Protein AF-A0A928H1R9-F1 (afdb_monomer_lite)

pLDDT: mean 82.71, std 19.87, range [34.25, 98.19]

Structure (mmCIF, N/CA/C/O backbone):
data_AF-A0A928H1R9-F1
#
_entry.id   AF-A0A928H1R9-F1
#
loop_
_atom_site.group_PDB
_atom_site.id
_atom_site.type_symbol
_atom_site.label_atom_id
_atom_site.label_alt_id
_atom_site.label_comp_id
_atom_site.label_asym_id
_atom_site.label_entity_id
_atom_site.label_seq_id
_atom_site.pdbx_PDB_ins_code
_atom_site.Cartn_x
_atom_site.Cartn_y
_atom_site.Cartn_z
_atom_site.occupancy
_atom_site.B_iso_or_equiv
_atom_site.auth_seq_id
_atom_site.auth_comp_id
_atom_site.auth_asym_id
_atom_site.auth_atom_id
_atom_site.pdbx_PDB_model_num
ATOM 1 N N . MET A 1 1 ? -13.807 30.362 59.282 1.00 37.41 1 MET A N 1
ATOM 2 C CA . MET A 1 1 ? -14.058 30.335 57.825 1.00 37.41 1 MET A CA 1
ATOM 3 C C . MET A 1 1 ? -13.087 29.319 57.245 1.00 37.41 1 MET A C 1
ATOM 5 O O . MET A 1 1 ? -11.903 29.593 57.222 1.00 37.41 1 MET A O 1
ATOM 9 N N . MET A 1 2 ? -13.468 28.043 57.345 1.00 36.75 2 MET A N 1
ATOM 10 C CA . MET A 1 2 ? -13.886 27.169 56.231 1.00 36.75 2 MET A CA 1
ATOM 11 C C . MET A 1 2 ? -12.676 26.602 55.475 1.00 36.75 2 MET A C 1
ATOM 13 O O . MET A 1 2 ? -12.267 27.124 54.449 1.00 36.75 2 MET A O 1
ATOM 17 N N . ASN A 1 3 ? -12.119 25.522 56.040 1.00 34.25 3 ASN A N 1
ATOM 18 C CA . ASN A 1 3 ? -11.283 24.562 55.321 1.00 34.25 3 ASN A CA 1
ATOM 19 C C . ASN A 1 3 ? -12.184 23.810 54.335 1.00 34.25 3 ASN A C 1
ATOM 21 O O . ASN A 1 3 ? -13.028 23.019 54.767 1.00 34.25 3 ASN A O 1
ATOM 25 N N . GLU A 1 4 ? -12.001 24.038 53.039 1.00 41.50 4 GLU A N 1
ATOM 26 C CA . GLU A 1 4 ? -12.528 23.148 52.009 1.00 41.50 4 GLU A CA 1
ATOM 27 C C . GLU A 1 4 ? -11.756 21.829 52.064 1.00 41.50 4 GLU A C 1
ATOM 29 O O . GLU A 1 4 ? -10.547 21.763 51.842 1.00 41.50 4 GLU A O 1
ATOM 34 N N . LYS A 1 5 ? -12.467 20.764 52.439 1.00 41.00 5 LYS A N 1
ATOM 35 C CA . LYS A 1 5 ? -11.988 19.395 52.291 1.00 41.00 5 LYS A CA 1
ATOM 36 C C . LYS A 1 5 ? -11.994 19.077 50.800 1.00 41.00 5 LYS A C 1
ATOM 38 O O . LYS A 1 5 ? -13.063 18.945 50.215 1.00 41.00 5 LYS A O 1
ATOM 43 N N . ILE A 1 6 ? -10.810 18.954 50.213 1.00 41.16 6 ILE A N 1
ATOM 44 C CA . ILE A 1 6 ? -10.636 18.297 48.918 1.00 41.16 6 ILE A CA 1
ATOM 45 C C . ILE A 1 6 ? -11.061 16.837 49.119 1.00 41.16 6 ILE A C 1
ATOM 47 O O . ILE A 1 6 ? -10.526 16.155 49.995 1.00 41.16 6 ILE A O 1
ATOM 51 N N . ASP A 1 7 ? -12.081 16.404 48.380 1.00 42.25 7 ASP A N 1
ATOM 52 C CA . ASP A 1 7 ? -12.574 15.027 48.385 1.00 42.25 7 ASP A CA 1
ATOM 53 C C . ASP A 1 7 ? -11.534 14.114 47.703 1.00 42.25 7 ASP A C 1
ATOM 55 O O . ASP A 1 7 ? -11.296 14.262 46.501 1.00 42.25 7 ASP A O 1
ATOM 59 N N . PRO A 1 8 ? -10.891 13.183 48.433 1.00 40.59 8 PRO A N 1
ATOM 60 C CA . PRO A 1 8 ? -9.842 12.324 47.888 1.00 40.59 8 PRO A CA 1
ATOM 61 C C . PRO A 1 8 ? -10.362 11.260 46.900 1.00 40.59 8 PRO A C 1
ATOM 63 O O . PRO A 1 8 ? -9.550 10.537 46.327 1.00 40.59 8 PRO A O 1
ATOM 66 N N . ASN A 1 9 ? -11.678 11.161 46.667 1.00 43.41 9 ASN A N 1
ATOM 67 C CA . ASN A 1 9 ? -12.270 10.173 45.755 1.00 43.41 9 ASN A CA 1
ATOM 68 C C . ASN A 1 9 ? -12.379 10.625 44.285 1.00 43.41 9 ASN A C 1
ATOM 70 O O . ASN A 1 9 ? -12.789 9.831 43.446 1.00 43.41 9 ASN A O 1
ATOM 74 N N . GLN A 1 10 ? -12.024 11.864 43.924 1.00 41.38 10 GLN A N 1
ATOM 75 C CA . GLN A 1 10 ? -12.117 12.322 42.522 1.00 41.38 10 GLN A CA 1
ATOM 76 C C . GLN A 1 10 ? -10.883 11.958 41.668 1.00 41.38 10 GLN A C 1
ATOM 78 O O . GLN A 1 10 ? -10.984 11.871 40.444 1.00 41.38 10 GLN A O 1
ATOM 83 N N . GLU A 1 11 ? -9.721 11.702 42.280 1.00 35.84 11 GLU A N 1
ATOM 84 C CA . GLU A 1 11 ? -8.490 11.344 41.551 1.00 35.84 11 GLU A CA 1
ATOM 85 C C . GLU A 1 11 ? -8.357 9.835 41.279 1.00 35.84 11 GLU A C 1
ATOM 87 O O . GLU A 1 11 ? -7.748 9.436 40.280 1.00 35.84 11 GLU A O 1
ATOM 92 N N . THR A 1 12 ? -8.977 8.986 42.104 1.00 37.53 12 THR A N 1
ATOM 93 C CA . THR A 1 12 ? -8.832 7.521 42.052 1.00 37.53 12 THR A CA 1
ATOM 94 C C . THR A 1 12 ? -9.555 6.871 40.870 1.00 37.53 12 THR A C 1
ATOM 96 O O . THR A 1 12 ? -9.040 5.918 40.281 1.00 37.53 12 THR A O 1
ATOM 99 N N . ASP A 1 13 ? -10.690 7.425 40.444 1.00 39.97 13 ASP A N 1
ATOM 100 C CA . ASP A 1 13 ? -11.514 6.849 39.367 1.00 39.97 13 ASP A CA 1
ATOM 101 C C . ASP A 1 13 ? -10.867 7.023 37.983 1.00 39.97 13 ASP A C 1
ATOM 103 O O . ASP A 1 13 ? -11.007 6.202 37.071 1.00 39.97 13 ASP A O 1
ATOM 107 N N . SER A 1 14 ? -10.081 8.087 37.833 1.00 39.31 14 SER A N 1
ATOM 108 C CA . SER A 1 14 ? -9.458 8.471 36.569 1.00 39.31 14 SER A CA 1
ATOM 109 C C . SER A 1 14 ? -8.228 7.607 36.220 1.00 39.31 14 SER A C 1
ATOM 111 O O . SER A 1 14 ? -7.949 7.359 35.037 1.00 39.31 14 SER A O 1
ATOM 113 N N . VAL A 1 15 ? -7.519 7.105 37.238 1.00 41.50 15 VAL A N 1
ATOM 114 C CA . VAL A 1 15 ? -6.356 6.209 37.103 1.00 41.50 15 VAL A CA 1
ATOM 115 C C . VAL A 1 15 ? -6.802 4.752 36.917 1.00 41.50 15 VAL A C 1
ATOM 117 O O . VAL A 1 15 ? -6.178 4.029 36.133 1.00 41.50 15 VAL A O 1
ATOM 120 N N . SER A 1 16 ? -7.924 4.347 37.530 1.00 47.69 16 SER A N 1
ATOM 121 C CA . SER A 1 16 ? -8.511 3.006 37.354 1.00 47.69 16 SER A CA 1
ATOM 122 C C . SER A 1 16 ? -8.914 2.764 35.897 1.00 47.69 16 SER A C 1
ATOM 124 O O . SER A 1 16 ? -8.424 1.833 35.266 1.00 47.69 16 SER A O 1
ATOM 126 N N . ALA A 1 17 ? -9.669 3.687 35.290 1.00 43.34 17 ALA A N 1
ATOM 127 C CA . ALA A 1 17 ? -10.195 3.517 33.931 1.00 43.34 17 ALA A CA 1
ATOM 128 C C . ALA A 1 17 ? -9.117 3.506 32.821 1.00 43.34 17 ALA A C 1
ATOM 130 O O . ALA A 1 17 ? -9.295 2.894 31.767 1.00 43.34 17 ALA A O 1
ATOM 131 N N . ALA A 1 18 ? -7.989 4.201 33.014 1.00 40.78 18 ALA A N 1
ATOM 132 C CA . ALA A 1 18 ? -6.881 4.193 32.049 1.00 40.78 18 ALA A CA 1
ATOM 133 C C . ALA A 1 18 ? -6.072 2.887 32.128 1.00 40.78 18 ALA A C 1
ATOM 135 O O . ALA A 1 18 ? -5.700 2.316 31.100 1.00 40.78 18 ALA A O 1
ATOM 136 N N . THR A 1 19 ? -5.853 2.402 33.351 1.00 47.62 19 THR A N 1
ATOM 137 C CA . THR A 1 19 ? -5.191 1.125 33.631 1.00 47.62 19 THR A CA 1
ATOM 138 C C . THR A 1 19 ? -6.044 -0.045 33.135 1.00 47.62 19 THR A C 1
ATOM 140 O O . THR A 1 19 ? -5.539 -0.921 32.439 1.00 47.62 19 THR A O 1
ATOM 143 N N . GLU A 1 20 ? -7.356 0.004 33.367 1.00 46.72 20 GLU A N 1
ATOM 144 C CA . GLU A 1 20 ? -8.330 -0.978 32.880 1.00 46.72 20 GLU A CA 1
ATOM 145 C C . GLU A 1 20 ? -8.400 -1.037 31.349 1.00 46.72 20 GLU A C 1
ATOM 147 O O . GLU A 1 20 ? -8.390 -2.127 30.785 1.00 46.72 20 GLU A O 1
ATOM 152 N N . ASN A 1 21 ? -8.377 0.102 30.647 1.00 47.69 21 ASN A N 1
ATOM 153 C CA . ASN A 1 21 ? -8.382 0.115 29.178 1.00 47.69 21 ASN A CA 1
ATOM 154 C C . ASN A 1 21 ? -7.083 -0.441 28.560 1.00 47.69 21 ASN A C 1
ATOM 156 O O . ASN A 1 21 ? -7.123 -1.077 27.506 1.00 47.69 21 ASN A O 1
ATOM 160 N N . SER A 1 22 ? -5.929 -0.215 29.200 1.00 49.00 22 SER A N 1
ATOM 161 C CA . SER A 1 22 ? -4.627 -0.728 28.736 1.00 49.00 22 SER A CA 1
ATOM 162 C C . SER A 1 22 ? -4.481 -2.241 28.976 1.00 49.00 22 SER A C 1
ATOM 164 O O . SER A 1 22 ? -3.992 -2.980 28.113 1.00 49.00 22 SER A O 1
ATOM 166 N N . ILE A 1 23 ? -4.986 -2.722 30.117 1.00 55.34 23 ILE A N 1
ATOM 167 C CA . ILE A 1 23 ? -5.076 -4.152 30.451 1.00 55.34 23 ILE A CA 1
ATOM 168 C C . ILE A 1 23 ? -6.094 -4.851 29.536 1.00 55.34 23 ILE A C 1
ATOM 170 O O . ILE A 1 23 ? -5.812 -5.915 28.993 1.00 55.34 23 ILE A O 1
ATOM 174 N N . TRP A 1 24 ? -7.231 -4.217 29.245 1.00 54.72 24 TRP A N 1
ATOM 175 C CA . TRP A 1 24 ? -8.234 -4.772 28.335 1.00 54.72 24 TRP A CA 1
ATOM 176 C C . TRP A 1 24 ? -7.722 -4.919 26.898 1.00 54.72 24 TRP A C 1
ATOM 178 O O . TRP A 1 24 ? -7.993 -5.932 26.260 1.00 54.72 24 TRP A O 1
ATOM 188 N N . LEU A 1 25 ? -6.951 -3.957 26.373 1.00 49.06 25 LEU A N 1
ATOM 189 C CA . LEU A 1 25 ? -6.421 -4.048 25.006 1.00 49.06 25 LEU A CA 1
ATOM 190 C C . LEU A 1 25 ? -5.445 -5.224 24.847 1.00 49.06 25 LEU A C 1
ATOM 192 O O . LEU A 1 25 ? -5.441 -5.904 23.821 1.00 49.06 25 LEU A O 1
ATOM 196 N N . SER A 1 26 ? -4.624 -5.466 25.870 1.00 55.59 26 SER A N 1
ATOM 197 C CA . SER A 1 26 ? -3.663 -6.571 25.902 1.00 55.59 26 SER A CA 1
ATOM 198 C C . SER A 1 26 ? -4.346 -7.928 26.122 1.00 55.59 26 SER A C 1
ATOM 200 O O . SER A 1 26 ? -3.996 -8.895 25.439 1.00 55.59 26 SER A O 1
ATOM 202 N N . ASP A 1 27 ? -5.388 -7.988 26.952 1.00 55.25 27 ASP A N 1
ATOM 203 C CA . ASP A 1 27 ? -6.224 -9.183 27.124 1.00 55.25 27 ASP A CA 1
ATOM 204 C C . ASP A 1 27 ? -7.070 -9.501 25.880 1.00 55.25 27 ASP A C 1
ATOM 206 O O . ASP A 1 27 ? -7.134 -10.654 25.452 1.00 55.25 27 ASP A O 1
ATOM 210 N N . ALA A 1 28 ? -7.665 -8.499 25.227 1.00 54.44 28 ALA A N 1
ATOM 211 C CA . ALA A 1 28 ? -8.472 -8.663 24.013 1.00 54.44 28 ALA A CA 1
ATOM 212 C C . ALA A 1 28 ? -7.650 -9.161 22.811 1.00 54.44 28 ALA A C 1
ATOM 214 O O . ALA A 1 28 ? -8.175 -9.849 21.933 1.00 54.44 28 ALA A O 1
ATOM 215 N N . LEU A 1 29 ? -6.352 -8.845 22.768 1.00 53.56 29 LEU A N 1
ATOM 216 C CA . LEU A 1 29 ? -5.428 -9.354 21.752 1.00 53.56 29 LEU A CA 1
ATOM 217 C C . LEU A 1 29 ? -5.039 -10.826 21.982 1.00 53.56 29 LEU A C 1
ATOM 219 O O . LEU A 1 29 ? -4.746 -11.518 21.004 1.00 53.56 29 LEU A O 1
ATOM 223 N N . ASN A 1 30 ? -5.076 -11.304 23.233 1.00 55.44 30 ASN A N 1
ATOM 224 C CA . ASN A 1 30 ? -4.627 -12.642 23.644 1.00 55.44 30 ASN A CA 1
ATOM 225 C C . ASN A 1 30 ? -5.762 -13.631 23.975 1.00 55.44 30 ASN A C 1
ATOM 227 O O . ASN A 1 30 ? -5.507 -14.827 24.148 1.00 55.44 30 ASN A O 1
ATOM 231 N N . ARG A 1 31 ? -7.017 -13.179 24.055 1.00 48.31 31 ARG A N 1
ATOM 232 C CA . ARG A 1 31 ? -8.164 -14.046 24.353 1.00 48.31 31 ARG A CA 1
ATOM 233 C C . ARG A 1 31 ? -8.467 -14.981 23.175 1.00 48.31 31 ARG A C 1
ATOM 235 O O . ARG A 1 31 ? -8.612 -14.540 22.033 1.00 48.31 31 ARG A O 1
ATOM 242 N N . LYS A 1 32 ? -8.617 -16.285 23.450 1.00 44.12 32 LYS A N 1
ATOM 243 C CA . LYS A 1 32 ? -9.307 -17.205 22.523 1.00 44.12 32 LYS A CA 1
ATOM 244 C C . LYS A 1 32 ? -10.710 -16.644 22.244 1.00 44.12 32 LYS A C 1
ATOM 246 O O . LYS A 1 32 ? -11.284 -16.068 23.169 1.00 44.12 32 LYS A O 1
ATOM 251 N N . PRO A 1 33 ? -11.258 -16.797 21.023 1.00 47.97 33 PRO A N 1
ATOM 252 C CA . PRO A 1 33 ? -12.596 -16.298 20.722 1.00 47.97 33 PRO A CA 1
ATOM 253 C C . PRO A 1 33 ? -13.582 -16.857 21.753 1.00 47.97 33 PRO A C 1
ATOM 255 O O . PRO A 1 33 ? -13.666 -18.075 21.927 1.00 47.97 33 PRO A O 1
ATOM 258 N N . GLU A 1 34 ? -14.257 -15.964 22.479 1.00 47.69 34 GLU A N 1
ATOM 259 C CA . GLU A 1 34 ? -15.352 -16.344 23.368 1.00 47.69 34 GLU A CA 1
ATOM 260 C C . GLU A 1 34 ? -16.460 -17.024 22.548 1.00 47.69 34 GLU A C 1
ATOM 262 O O . GLU A 1 34 ? -16.639 -16.705 21.367 1.00 47.69 34 GLU A O 1
ATOM 267 N N . PRO A 1 35 ? -17.193 -17.986 23.136 1.00 42.91 35 PRO A N 1
ATOM 268 C CA . PRO A 1 35 ? -18.381 -18.524 22.492 1.00 42.91 35 PRO A CA 1
ATOM 269 C C . PRO A 1 35 ? -19.361 -17.381 22.198 1.00 42.91 35 PRO A C 1
ATOM 271 O O . PRO A 1 35 ? -19.538 -16.492 23.030 1.00 42.91 35 PRO A O 1
ATOM 274 N N . ALA A 1 36 ? -19.960 -17.417 21.005 1.00 47.53 36 ALA A N 1
ATOM 275 C CA . ALA A 1 36 ? -20.786 -16.345 20.453 1.00 47.53 36 ALA A CA 1
ATOM 276 C C . ALA A 1 36 ? -21.790 -15.796 21.480 1.00 47.53 36 ALA A C 1
ATOM 278 O O . ALA A 1 36 ? -22.627 -16.536 22.008 1.00 47.53 36 ALA A O 1
ATOM 279 N N . ASN A 1 37 ? -21.698 -14.494 21.757 1.00 53.16 37 ASN A N 1
ATOM 280 C CA . ASN A 1 37 ? -22.646 -13.791 22.611 1.00 53.16 37 ASN A CA 1
ATOM 281 C C . ASN A 1 37 ? -23.990 -13.668 21.861 1.00 53.16 37 ASN A C 1
ATOM 283 O O . ASN A 1 37 ? -24.002 -13.179 20.732 1.00 53.16 37 ASN A O 1
ATOM 287 N N . PRO A 1 38 ? -25.133 -14.057 22.456 1.00 51.75 38 PRO A N 1
ATOM 288 C CA . PRO A 1 38 ? -26.447 -13.973 21.810 1.00 51.75 38 PRO A CA 1
ATOM 289 C C . PRO A 1 38 ? -26.906 -12.547 21.429 1.00 51.75 38 PRO A C 1
ATOM 291 O O . PRO A 1 38 ? -27.921 -12.420 20.750 1.00 51.75 38 PRO A O 1
ATOM 294 N N . ASN A 1 39 ? -26.172 -11.496 21.824 1.00 55.22 39 ASN A N 1
ATOM 295 C CA . ASN A 1 39 ? -26.380 -10.098 21.415 1.00 55.22 39 ASN A CA 1
ATOM 296 C C . ASN A 1 39 ? -25.346 -9.566 20.388 1.00 55.22 39 ASN A C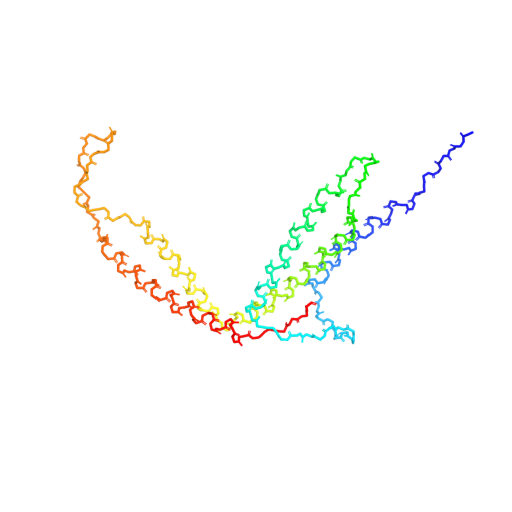 1
ATOM 298 O O . ASN A 1 39 ? -25.319 -8.360 20.139 1.00 55.22 39 ASN A O 1
ATOM 302 N N . GLU A 1 40 ? -24.485 -10.411 19.803 1.00 56.19 40 GLU A N 1
ATOM 303 C CA . GLU A 1 40 ? -23.591 -10.001 18.702 1.00 56.19 40 GLU A CA 1
ATOM 304 C C . GLU A 1 40 ? -24.396 -9.579 17.468 1.00 56.19 40 GLU A C 1
ATOM 306 O O . GLU A 1 40 ? -25.346 -10.257 17.058 1.00 56.19 40 GLU A O 1
ATOM 311 N N . SER A 1 41 ? -24.009 -8.459 16.847 1.00 56.81 41 SER A N 1
ATOM 312 C CA . SER A 1 41 ? -24.638 -8.050 15.594 1.00 56.81 41 SER A CA 1
ATOM 313 C C . SER A 1 41 ? -24.281 -9.081 14.521 1.00 56.81 41 SER A C 1
ATOM 315 O O . SER A 1 41 ? -23.135 -9.532 14.447 1.00 56.81 41 SER A O 1
ATOM 317 N N . PRO A 1 42 ? -25.231 -9.494 13.663 1.00 65.94 42 PRO A N 1
ATOM 318 C CA . PRO A 1 42 ? -24.969 -10.556 12.705 1.00 65.94 42 PRO A CA 1
ATOM 319 C C . PRO A 1 42 ? -23.824 -10.150 11.775 1.00 65.94 42 PRO A C 1
ATOM 321 O O . PRO A 1 42 ? -23.899 -9.115 11.105 1.00 65.94 42 PRO A O 1
ATOM 324 N N . LYS A 1 43 ? -22.771 -10.979 11.715 1.00 76.69 43 LYS A N 1
ATOM 325 C CA . LYS A 1 43 ? -21.656 -10.801 10.775 1.00 76.69 43 LYS A CA 1
ATOM 326 C C . LYS A 1 43 ? -22.215 -10.681 9.362 1.00 76.69 43 LYS A C 1
ATOM 328 O O . LYS A 1 43 ? -22.903 -11.576 8.871 1.00 76.69 43 LYS A O 1
ATOM 333 N N . GLN A 1 44 ? -21.921 -9.569 8.700 1.00 81.75 44 GLN A N 1
ATOM 334 C CA . GLN A 1 44 ? -22.400 -9.303 7.351 1.00 81.75 44 GLN A CA 1
ATOM 335 C C . GLN A 1 44 ? -21.336 -9.705 6.336 1.00 81.75 44 GLN A C 1
ATOM 337 O O . GLN A 1 44 ? -20.143 -9.468 6.533 1.00 81.75 44 GLN A O 1
ATOM 342 N N . LYS A 1 45 ? -21.771 -10.282 5.213 1.00 87.75 45 LYS A N 1
ATOM 343 C CA . LYS A 1 45 ? -20.890 -10.525 4.069 1.00 87.75 45 LYS A CA 1
ATOM 344 C C . LYS A 1 45 ? -20.729 -9.232 3.277 1.00 87.75 45 LYS A C 1
ATOM 346 O O . LYS A 1 45 ? -21.700 -8.705 2.737 1.00 87.75 45 LYS A O 1
ATOM 351 N N . ILE A 1 46 ? -19.504 -8.727 3.197 1.00 90.31 46 ILE A N 1
ATOM 352 C CA . ILE A 1 46 ? -19.146 -7.552 2.393 1.00 90.31 46 ILE A CA 1
ATOM 353 C C . ILE A 1 46 ? -18.085 -7.929 1.361 1.00 90.31 46 ILE A C 1
ATOM 355 O O . ILE A 1 46 ? -17.265 -8.804 1.618 1.00 90.31 46 ILE A O 1
ATOM 359 N N . SER A 1 47 ? -18.070 -7.265 0.203 1.00 92.62 47 SER A N 1
ATOM 360 C CA . SER A 1 47 ? -16.985 -7.459 -0.765 1.00 92.62 47 SER A CA 1
ATOM 361 C C . SER A 1 47 ? -15.655 -6.938 -0.229 1.00 92.62 47 SER A C 1
ATOM 363 O O . SER A 1 47 ? -15.618 -6.000 0.575 1.00 92.62 47 SER A O 1
ATOM 365 N N . LEU A 1 48 ? -14.550 -7.500 -0.713 1.00 92.31 48 LEU A N 1
ATOM 366 C CA . LEU A 1 48 ? -13.206 -7.081 -0.328 1.00 92.31 48 LEU A CA 1
ATOM 367 C C . LEU A 1 48 ? -12.942 -5.610 -0.711 1.00 92.31 48 LEU A C 1
ATOM 369 O O . LEU A 1 48 ? -12.360 -4.859 0.072 1.00 92.31 48 LEU A O 1
ATOM 373 N N . ILE A 1 49 ? -13.502 -5.135 -1.833 1.00 92.75 49 ILE A N 1
ATOM 374 C CA . ILE A 1 49 ? -13.533 -3.700 -2.187 1.00 92.75 49 ILE A CA 1
ATOM 375 C C . ILE A 1 49 ? -14.187 -2.861 -1.079 1.00 92.75 49 ILE A C 1
ATOM 377 O O . ILE A 1 49 ? -13.649 -1.828 -0.665 1.00 92.75 49 ILE A O 1
ATOM 381 N N . ARG A 1 50 ? -15.364 -3.275 -0.593 1.00 92.44 50 ARG A N 1
ATOM 382 C CA . ARG A 1 50 ? -16.073 -2.558 0.477 1.00 92.44 50 ARG A CA 1
ATOM 383 C C . ARG A 1 50 ? -15.283 -2.605 1.783 1.00 92.44 50 ARG A C 1
ATOM 385 O O . ARG A 1 50 ? -15.210 -1.589 2.471 1.00 92.44 50 ARG A O 1
ATOM 392 N N . ALA A 1 51 ? -14.640 -3.731 2.079 1.00 93.94 51 ALA A N 1
ATOM 393 C CA . ALA A 1 51 ? -13.762 -3.885 3.231 1.00 93.94 51 ALA A CA 1
ATOM 394 C C . ALA A 1 51 ? -12.572 -2.915 3.194 1.00 93.94 51 ALA A C 1
ATOM 396 O O . ALA A 1 51 ? -12.291 -2.252 4.191 1.00 93.94 51 ALA A O 1
ATOM 397 N N . PHE A 1 52 ? -11.909 -2.750 2.044 1.00 93.25 52 PHE A N 1
ATOM 398 C CA . PHE A 1 52 ? -10.833 -1.765 1.900 1.00 93.25 52 PHE A CA 1
ATOM 399 C C . PHE A 1 52 ? -11.321 -0.329 2.117 1.00 93.25 52 PHE A C 1
ATOM 401 O O . PHE A 1 52 ? -10.645 0.449 2.796 1.00 93.25 52 PHE A O 1
ATOM 408 N N . LYS A 1 53 ? -12.503 0.021 1.593 1.00 93.88 53 LYS A N 1
ATOM 409 C CA . LYS A 1 53 ? -13.114 1.343 1.811 1.00 93.88 53 LYS A CA 1
ATOM 410 C C . LYS A 1 53 ? -13.422 1.589 3.290 1.00 93.88 53 LYS A C 1
ATOM 412 O O . LYS A 1 53 ? -13.088 2.656 3.806 1.00 93.88 53 LYS A O 1
ATOM 417 N N . GLU A 1 54 ? -14.003 0.605 3.974 1.00 94.75 54 GLU A N 1
ATOM 418 C CA . GLU A 1 54 ? -14.309 0.695 5.405 1.00 94.75 54 GLU A CA 1
ATOM 419 C C . GLU A 1 54 ? -13.028 0.781 6.247 1.00 94.75 54 GLU A C 1
ATOM 421 O O . GLU A 1 54 ? -12.936 1.622 7.138 1.00 94.75 54 GLU A O 1
ATOM 426 N N . ARG A 1 55 ? -11.977 0.027 5.898 1.00 94.69 55 ARG A N 1
ATOM 427 C CA . ARG A 1 55 ? -10.655 0.133 6.537 1.00 94.69 55 ARG A CA 1
ATOM 428 C C . ARG A 1 55 ? -10.116 1.561 6.464 1.00 94.69 55 ARG A C 1
ATOM 430 O O . ARG A 1 55 ? -9.709 2.117 7.480 1.00 94.69 55 ARG A O 1
ATOM 437 N N . SER A 1 56 ? -10.141 2.168 5.279 1.00 96.81 56 SER A N 1
ATOM 438 C CA . SER A 1 56 ? -9.683 3.549 5.075 1.00 96.81 56 SER A CA 1
ATOM 439 C C . SER A 1 56 ? -10.564 4.577 5.792 1.00 96.81 56 SER A C 1
ATOM 441 O O . SER A 1 56 ? -10.088 5.641 6.185 1.00 96.81 56 SER A O 1
ATOM 443 N N . ARG A 1 57 ? -11.859 4.295 5.969 1.00 96.44 57 ARG A N 1
ATOM 444 C CA . ARG A 1 57 ? -12.756 5.128 6.779 1.00 96.44 57 ARG A CA 1
ATOM 445 C C . ARG A 1 57 ? -12.391 5.058 8.261 1.00 96.44 57 ARG A C 1
ATOM 447 O O . ARG A 1 57 ? -12.227 6.110 8.869 1.00 96.44 57 ARG A O 1
ATOM 454 N N . ILE A 1 58 ? -12.218 3.854 8.805 1.00 96.44 58 ILE A N 1
ATOM 455 C CA . ILE A 1 58 ? -11.867 3.641 10.215 1.00 96.44 58 ILE A CA 1
ATOM 456 C C . ILE A 1 58 ? -10.515 4.284 10.539 1.00 96.44 58 ILE A C 1
ATOM 458 O O . ILE A 1 58 ? -10.414 4.985 11.537 1.00 96.44 58 ILE A O 1
ATOM 462 N N . ILE A 1 59 ? -9.502 4.130 9.675 1.00 97.44 59 ILE A N 1
ATOM 463 C CA . ILE A 1 59 ? -8.190 4.781 9.862 1.00 97.44 59 ILE A CA 1
ATOM 464 C C . ILE A 1 59 ? -8.348 6.302 9.992 1.00 97.44 59 ILE A C 1
ATOM 466 O O . ILE A 1 59 ? -7.855 6.888 10.947 1.00 97.44 59 ILE A O 1
ATOM 470 N N . ARG A 1 60 ? -9.118 6.936 9.098 1.00 97.94 60 ARG A N 1
ATOM 471 C CA . ARG A 1 60 ? -9.362 8.387 9.164 1.00 97.94 60 ARG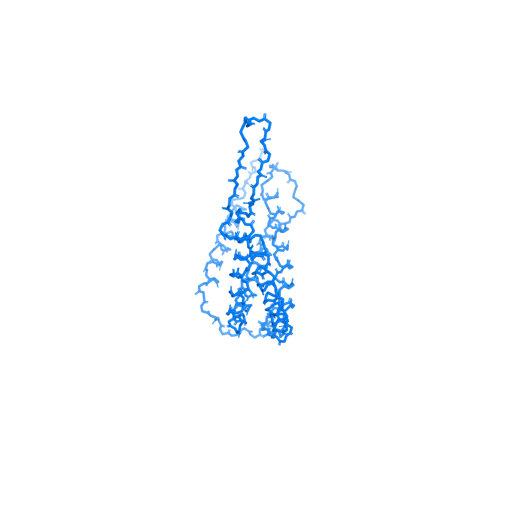 A CA 1
ATOM 472 C C . ARG A 1 60 ? -10.090 8.816 10.441 1.00 97.94 60 ARG A C 1
ATOM 474 O O . ARG A 1 60 ? -9.805 9.889 10.963 1.00 97.94 60 ARG A O 1
ATOM 481 N N . GLN A 1 61 ? -11.027 8.004 10.936 1.00 97.44 61 GLN A N 1
ATOM 482 C CA . GLN A 1 61 ? -11.721 8.268 12.201 1.00 97.44 61 GLN A CA 1
ATOM 483 C C . GLN A 1 61 ? -10.771 8.152 13.397 1.00 97.44 61 GLN A C 1
ATOM 485 O O . GLN A 1 61 ? -10.757 9.040 14.245 1.00 97.44 61 GLN A O 1
ATOM 490 N N . ILE A 1 62 ? -9.937 7.109 13.424 1.00 97.75 62 ILE A N 1
ATOM 491 C CA . ILE A 1 62 ? -8.888 6.924 14.435 1.00 97.75 62 ILE A CA 1
ATOM 492 C C . ILE A 1 62 ? -7.941 8.127 14.441 1.00 97.75 62 ILE A C 1
ATOM 494 O O . ILE A 1 62 ? -7.689 8.690 15.502 1.00 97.75 62 ILE A O 1
ATOM 498 N N . ASP A 1 63 ? -7.462 8.564 13.274 1.00 97.94 63 ASP A N 1
ATOM 499 C CA . ASP A 1 63 ? -6.541 9.701 13.159 1.00 97.94 63 ASP A CA 1
ATOM 500 C C . ASP A 1 63 ? -7.164 11.013 13.655 1.00 97.94 63 ASP A C 1
ATOM 502 O O . ASP A 1 63 ? -6.479 11.842 14.261 1.00 97.94 63 ASP A O 1
ATOM 506 N N . LEU A 1 64 ? -8.460 11.218 13.397 1.00 97.38 64 LEU A N 1
ATOM 507 C CA . LEU A 1 64 ? -9.203 12.378 13.884 1.00 97.38 64 LEU A CA 1
ATOM 508 C C . LEU A 1 64 ? -9.336 12.352 15.409 1.00 97.38 64 LEU A C 1
ATOM 510 O O . LEU A 1 64 ? -8.909 13.300 16.062 1.00 97.38 64 LEU A O 1
ATOM 514 N N . ILE A 1 65 ? -9.867 11.266 15.971 1.00 96.44 65 ILE A N 1
ATOM 515 C CA . ILE A 1 65 ? -10.104 11.147 17.416 1.00 96.44 65 ILE A CA 1
ATOM 516 C C . ILE A 1 65 ? -8.783 11.201 18.184 1.00 96.44 65 ILE A C 1
ATOM 518 O O . ILE A 1 65 ? -8.666 11.909 19.178 1.00 96.44 65 ILE A O 1
ATOM 522 N N . ASN A 1 66 ? -7.748 10.518 17.693 1.00 97.00 66 ASN A N 1
ATOM 523 C CA . ASN A 1 66 ? -6.426 10.555 18.308 1.00 97.00 66 ASN A CA 1
ATOM 524 C C . ASN A 1 66 ? -5.848 11.978 18.323 1.00 97.00 66 ASN A C 1
ATOM 526 O O . ASN A 1 66 ? -5.218 12.386 19.291 1.00 97.00 66 ASN A O 1
ATOM 530 N N . ARG A 1 67 ? -6.065 12.762 17.262 1.00 97.38 67 ARG A N 1
ATOM 531 C CA . ARG A 1 67 ? -5.646 14.169 17.229 1.00 97.38 67 ARG A CA 1
ATOM 532 C C . ARG A 1 67 ? -6.360 14.997 18.293 1.00 97.38 67 ARG A C 1
ATOM 534 O O . ARG A 1 67 ? -5.681 15.671 19.055 1.00 97.38 67 ARG A O 1
ATOM 541 N N . GLN A 1 68 ? -7.681 14.876 18.377 1.00 95.69 68 GLN A N 1
ATOM 542 C CA . GLN A 1 68 ? -8.502 15.580 19.364 1.00 95.69 68 GLN A CA 1
ATOM 543 C C . GLN A 1 68 ? -8.088 15.226 20.802 1.00 95.69 68 GLN A C 1
ATOM 545 O O . GLN A 1 68 ? -7.897 16.107 21.634 1.00 95.69 68 GLN A O 1
ATOM 550 N N . ILE A 1 69 ? -7.843 13.940 21.076 1.00 96.44 69 ILE A N 1
ATOM 551 C CA . ILE A 1 69 ? -7.316 13.486 22.370 1.00 96.44 69 ILE A CA 1
ATOM 552 C C . ILE A 1 69 ? -5.966 14.147 22.661 1.00 96.44 69 ILE A C 1
ATOM 554 O O . ILE A 1 69 ? -5.784 14.684 23.747 1.00 96.44 69 ILE A O 1
ATOM 558 N N . ARG A 1 70 ? -5.017 14.148 21.715 1.00 96.56 70 ARG A N 1
ATOM 559 C CA . ARG A 1 70 ? -3.702 14.780 21.934 1.00 96.56 70 ARG A CA 1
ATOM 560 C C . ARG A 1 70 ? -3.803 16.277 22.228 1.00 96.56 70 ARG A C 1
ATOM 562 O O . ARG A 1 70 ? -3.000 16.776 23.007 1.00 96.56 70 ARG A O 1
ATOM 569 N N . GLU A 1 71 ? -4.742 16.969 21.593 1.00 94.62 71 GLU A N 1
ATOM 570 C CA . GLU A 1 71 ? -4.947 18.412 21.753 1.00 94.62 71 GLU A CA 1
ATOM 571 C C . GLU A 1 71 ? -5.598 18.762 23.102 1.00 94.62 71 GLU A C 1
ATOM 573 O O . GLU A 1 71 ? -5.229 19.763 23.708 1.00 94.62 71 GLU A O 1
ATOM 578 N N . GLU A 1 72 ? -6.521 17.934 23.603 1.00 94.38 72 GLU A N 1
ATOM 579 C CA . GLU A 1 72 ? -7.357 18.278 24.767 1.00 94.38 72 GLU A CA 1
ATOM 580 C C . GLU A 1 72 ? -7.067 17.477 26.048 1.00 94.38 72 GLU A C 1
ATOM 582 O O . GLU A 1 72 ? -7.591 17.792 27.124 1.00 94.38 72 GLU A O 1
ATOM 587 N N . ASN A 1 73 ? -6.223 16.442 25.977 1.00 95.12 73 ASN A N 1
ATOM 588 C CA . ASN A 1 73 ? -5.877 15.626 27.144 1.00 95.12 73 ASN A CA 1
ATOM 589 C C . ASN A 1 73 ? -5.184 16.452 28.239 1.00 95.12 73 ASN A C 1
ATOM 591 O O . ASN A 1 73 ? -5.456 16.263 29.426 1.00 95.12 73 ASN A O 1
ATOM 595 N N . SER A 1 74 ? -4.345 17.410 27.843 1.00 93.06 74 SER A N 1
ATOM 596 C CA . SER A 1 74 ? -3.611 18.286 28.756 1.00 93.06 74 SER A CA 1
ATOM 597 C C . SER A 1 74 ? -3.884 19.745 28.414 1.00 93.06 74 SER A C 1
ATOM 599 O O . SER A 1 74 ? -3.449 20.240 27.381 1.00 93.06 74 SER A O 1
ATOM 601 N N . ILE A 1 75 ? -4.591 20.433 29.306 1.00 92.44 75 ILE A N 1
ATOM 602 C CA . ILE A 1 75 ? -4.898 21.862 29.203 1.00 92.44 75 ILE A CA 1
ATOM 603 C C . ILE A 1 75 ? -4.508 22.565 30.505 1.00 92.44 75 ILE A C 1
ATOM 605 O O . ILE A 1 75 ? -4.280 21.909 31.522 1.00 92.44 75 ILE A O 1
ATOM 609 N N . ILE A 1 76 ? -4.432 23.895 30.468 1.00 92.25 76 ILE A N 1
ATOM 610 C CA . ILE A 1 76 ? -4.190 24.718 31.659 1.00 92.25 76 ILE A CA 1
ATOM 611 C C . ILE A 1 76 ? -5.309 24.462 32.679 1.00 92.25 76 ILE A C 1
ATOM 613 O O . ILE A 1 76 ? -6.472 24.302 32.303 1.00 92.25 76 ILE A O 1
ATOM 617 N N . GLU A 1 77 ? -4.958 24.415 33.963 1.00 85.81 77 GLU A N 1
ATOM 618 C CA . GLU A 1 77 ? -5.917 24.262 35.057 1.00 85.81 77 GLU A CA 1
ATOM 619 C C . GLU A 1 77 ? -7.002 25.354 34.992 1.00 85.81 77 GLU A C 1
ATOM 621 O O . GLU A 1 77 ? -6.710 26.531 34.785 1.00 85.81 77 GLU A O 1
ATOM 626 N N . GLY A 1 78 ? -8.273 24.952 35.094 1.00 88.25 78 GLY A N 1
ATOM 627 C CA . GLY A 1 78 ? -9.424 25.842 34.885 1.00 88.25 78 GLY A CA 1
ATOM 628 C C . GLY A 1 78 ? -9.781 26.120 33.416 1.00 88.25 78 GLY A C 1
ATOM 629 O O . GLY A 1 78 ? -10.770 26.800 33.150 1.00 88.25 78 GLY A O 1
ATOM 630 N N . GLY A 1 79 ? -9.022 25.589 32.453 1.00 86.06 79 GLY A N 1
ATOM 631 C CA . GLY A 1 79 ? -9.369 25.635 31.035 1.00 86.06 79 GLY A CA 1
ATOM 632 C C . GLY A 1 79 ? -10.593 24.773 30.699 1.00 86.06 79 GLY A C 1
ATOM 633 O O . GLY A 1 79 ? -10.870 23.764 31.350 1.00 86.06 79 GLY A O 1
ATOM 634 N N . LEU A 1 80 ? -11.318 25.154 29.646 1.00 87.81 80 LEU A N 1
ATOM 635 C CA . LEU A 1 80 ? -12.460 24.395 29.132 1.00 87.81 80 LEU A CA 1
ATOM 636 C C . LEU A 1 80 ? -12.018 23.454 28.008 1.00 87.81 80 LEU A C 1
ATOM 638 O O . LEU A 1 80 ? -11.239 23.842 27.139 1.00 87.81 80 LEU A O 1
ATOM 642 N N . ARG A 1 81 ? -12.550 22.230 28.020 1.00 89.94 81 ARG A N 1
ATOM 643 C CA . ARG A 1 81 ? -12.417 21.260 26.924 1.00 89.94 81 ARG A CA 1
ATOM 644 C C . ARG A 1 81 ? -13.5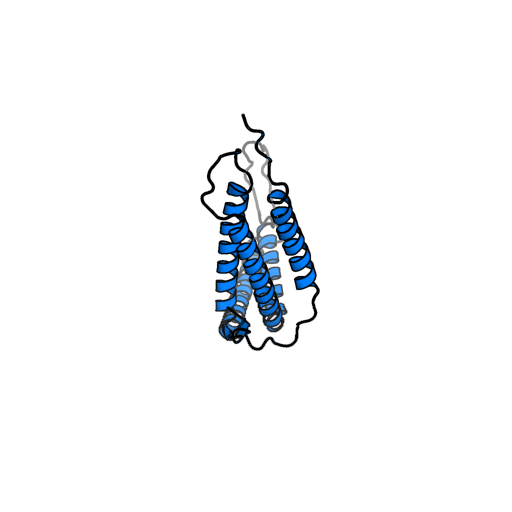99 21.390 25.972 1.00 89.94 81 ARG A C 1
ATOM 646 O O . ARG A 1 81 ? -14.722 21.627 26.417 1.00 89.94 81 ARG A O 1
ATOM 653 N N . SER A 1 82 ? -13.348 21.217 24.681 1.00 91.31 82 SER A N 1
ATOM 654 C CA . SER A 1 82 ? -14.381 21.107 23.649 1.00 91.31 82 SER A CA 1
ATOM 655 C C . SER A 1 82 ? -14.917 19.684 23.493 1.00 91.31 82 SER A C 1
ATOM 657 O O . SER A 1 82 ? -16.020 19.521 22.969 1.00 91.31 82 SER A O 1
ATOM 659 N N . ILE A 1 83 ? -14.187 18.666 23.960 1.00 91.69 83 ILE A N 1
ATOM 660 C CA . ILE A 1 83 ? -14.607 17.259 23.920 1.00 91.69 83 ILE A CA 1
ATOM 661 C C . ILE A 1 83 ? -14.531 16.584 25.293 1.00 91.69 83 ILE A C 1
ATOM 663 O O . ILE A 1 83 ? -13.749 16.956 26.170 1.00 91.69 83 ILE A O 1
ATOM 667 N N . ASP A 1 84 ? -15.275 15.487 25.433 1.00 93.12 84 ASP A N 1
ATOM 668 C CA . ASP A 1 84 ? -15.011 14.495 26.471 1.00 93.12 84 ASP A CA 1
ATOM 669 C C . ASP A 1 84 ? -13.849 13.590 26.027 1.00 93.12 84 ASP A C 1
ATOM 671 O O . ASP A 1 84 ? -13.989 12.710 25.168 1.00 93.12 84 ASP A O 1
ATOM 675 N N . VAL A 1 85 ? -12.670 13.818 26.610 1.00 92.75 85 VAL A N 1
ATOM 676 C CA . VAL A 1 85 ? -11.442 13.070 26.296 1.00 92.75 85 VAL A CA 1
ATOM 677 C C . VAL A 1 85 ? -11.570 11.591 26.674 1.00 92.75 85 VAL A C 1
ATOM 679 O O . VAL A 1 85 ? -11.043 10.732 25.967 1.00 92.75 85 VAL A O 1
ATOM 682 N N . ARG A 1 86 ? -12.293 11.263 27.753 1.00 92.38 86 ARG A N 1
ATOM 683 C CA . ARG A 1 86 ? -12.464 9.876 28.213 1.00 92.38 86 ARG A CA 1
ATOM 684 C C . ARG A 1 86 ? -13.375 9.108 27.269 1.00 92.38 86 ARG A C 1
ATOM 686 O O . ARG A 1 86 ? -13.010 8.014 26.836 1.00 92.38 86 ARG A O 1
ATOM 693 N N . GLN A 1 87 ? -14.501 9.704 26.888 1.00 92.56 87 GLN A N 1
ATOM 694 C CA . GLN A 1 87 ? -15.394 9.127 25.886 1.00 92.56 87 GLN A CA 1
ATOM 695 C C . GLN A 1 87 ? -14.686 8.972 24.531 1.00 92.56 87 GLN A C 1
ATOM 697 O O . GLN A 1 87 ? -14.794 7.928 23.887 1.00 92.56 87 GLN A O 1
ATOM 702 N N . SER A 1 88 ? -13.900 9.975 24.130 1.00 91.94 88 SER A N 1
ATOM 703 C CA . SER A 1 88 ? -13.107 9.933 22.896 1.00 91.94 88 SER A CA 1
ATOM 704 C C . SER A 1 88 ? -12.081 8.795 22.915 1.00 91.94 88 SER A C 1
ATOM 706 O O . SER A 1 88 ? -11.919 8.091 21.920 1.00 91.94 88 SER A O 1
ATOM 708 N N . TYR A 1 89 ? -11.417 8.558 24.050 1.00 93.75 89 TYR A N 1
ATOM 709 C CA . TYR A 1 89 ? -10.461 7.458 24.200 1.00 93.75 89 TYR A CA 1
ATOM 710 C C . TYR A 1 89 ? -11.128 6.071 24.166 1.00 93.75 89 TYR A C 1
ATOM 712 O O . TYR A 1 89 ? -10.584 5.132 23.573 1.00 93.75 89 TYR A O 1
ATOM 720 N N . ALA A 1 90 ? -12.328 5.938 24.737 1.00 92.50 90 ALA A N 1
ATOM 721 C CA . ALA A 1 90 ? -13.120 4.713 24.630 1.00 92.50 90 ALA A CA 1
ATOM 722 C C . ALA A 1 90 ? -13.511 4.420 23.168 1.00 92.50 90 ALA A C 1
ATOM 724 O O . ALA A 1 90 ? -13.328 3.299 22.687 1.00 92.50 90 ALA A O 1
ATOM 725 N N . GLU A 1 91 ? -13.962 5.435 22.424 1.00 92.19 91 GLU A N 1
ATOM 726 C CA . GLU A 1 91 ? -14.284 5.289 20.999 1.00 92.19 91 GLU A CA 1
ATOM 727 C C . GLU A 1 91 ? -13.040 4.980 20.152 1.00 92.19 91 GLU A C 1
ATOM 729 O O . GLU A 1 91 ? -13.081 4.098 19.293 1.00 92.19 91 GLU A O 1
ATOM 734 N N . TYR A 1 92 ? -11.907 5.636 20.424 1.00 93.81 92 TYR A N 1
ATOM 735 C CA . TYR A 1 92 ? -10.617 5.318 19.800 1.00 93.81 92 TYR A CA 1
ATOM 736 C C . TYR A 1 92 ? -10.264 3.835 19.965 1.00 93.81 92 TYR A C 1
ATOM 738 O O . TYR A 1 92 ? -9.909 3.155 18.999 1.00 93.81 92 TYR A O 1
ATOM 746 N N . THR A 1 93 ? -10.406 3.320 21.186 1.00 93.44 93 THR A N 1
ATOM 747 C CA . THR A 1 93 ? -10.121 1.924 21.524 1.00 93.44 93 THR A CA 1
ATOM 748 C C . THR A 1 93 ? -11.047 0.971 20.768 1.00 93.44 93 THR A C 1
ATOM 750 O O . THR A 1 93 ? -10.581 0.027 20.122 1.00 93.44 93 THR A O 1
ATOM 753 N N . ARG A 1 94 ? -12.351 1.270 20.740 1.00 92.69 94 ARG A N 1
ATOM 754 C CA . ARG A 1 94 ? -13.351 0.505 19.984 1.00 92.69 94 ARG A CA 1
ATOM 755 C C . ARG A 1 94 ? -13.034 0.467 18.485 1.00 92.69 94 ARG A C 1
ATOM 757 O O . ARG A 1 94 ? -13.078 -0.602 17.870 1.00 92.69 94 ARG A O 1
ATOM 764 N N . LEU A 1 95 ? -12.671 1.606 17.892 1.00 92.69 95 LEU A N 1
ATOM 765 C CA . LEU A 1 95 ? -12.287 1.693 16.480 1.00 92.69 95 LEU A CA 1
ATOM 766 C C . LEU A 1 95 ? -10.995 0.924 16.181 1.00 92.69 95 LEU A C 1
ATOM 768 O O . LEU A 1 95 ? -10.908 0.276 15.136 1.00 92.69 95 LEU A O 1
ATOM 772 N N . CYS A 1 96 ? -10.015 0.939 17.088 1.00 92.81 96 CYS A N 1
ATOM 773 C CA . CYS A 1 96 ? -8.799 0.133 16.969 1.00 92.81 96 CYS A CA 1
ATOM 774 C C . CYS A 1 96 ? -9.117 -1.369 1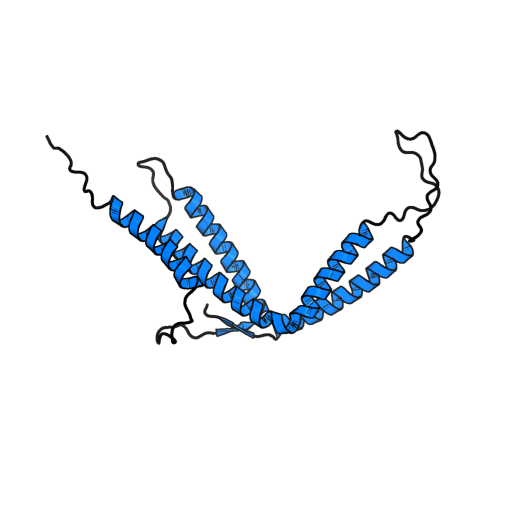6.938 1.00 92.81 96 CYS A C 1
ATOM 776 O O . CYS A 1 96 ? -8.641 -2.077 16.046 1.00 92.81 96 CYS A O 1
ATOM 778 N N . CYS A 1 97 ? -9.973 -1.855 17.842 1.00 90.88 97 CYS A N 1
ATOM 779 C CA . CYS A 1 97 ? -10.433 -3.247 17.838 1.00 90.88 97 CYS A CA 1
ATOM 780 C C . CYS A 1 97 ? -11.168 -3.598 16.540 1.00 90.88 97 CYS A C 1
ATOM 782 O O . CYS A 1 97 ? -10.839 -4.596 15.893 1.00 90.88 97 CYS A O 1
ATOM 784 N N . LYS A 1 98 ? -12.087 -2.733 16.095 1.00 90.75 98 LYS A N 1
ATOM 785 C CA . LYS A 1 98 ? -12.794 -2.894 14.817 1.00 90.75 98 LYS A CA 1
ATOM 786 C C . LYS A 1 98 ? -11.818 -2.976 13.632 1.00 90.75 98 LYS A C 1
ATOM 788 O O . LYS A 1 98 ? -11.959 -3.842 12.767 1.00 90.75 98 LYS A O 1
ATOM 793 N N . LEU A 1 99 ? -10.786 -2.126 13.608 1.00 93.75 99 LEU A N 1
ATOM 794 C CA . LEU A 1 99 ? -9.740 -2.140 12.581 1.00 93.75 99 LEU A CA 1
ATOM 795 C C . LEU A 1 99 ? -8.932 -3.445 12.594 1.00 93.75 99 LEU A C 1
ATOM 797 O O . LEU A 1 99 ? -8.603 -3.963 11.526 1.00 93.75 99 LEU A O 1
ATOM 801 N N . ILE A 1 100 ? -8.602 -3.977 13.774 1.00 92.75 100 ILE A N 1
ATOM 802 C CA . ILE A 1 100 ? -7.881 -5.249 13.918 1.00 92.75 100 ILE A CA 1
ATOM 803 C C . ILE A 1 100 ? -8.712 -6.400 13.346 1.00 92.75 100 ILE A C 1
ATOM 805 O O . ILE A 1 100 ? -8.197 -7.169 12.532 1.00 92.75 100 ILE A O 1
ATOM 809 N N . THR A 1 101 ? -9.992 -6.495 13.713 1.00 91.00 101 THR A N 1
ATOM 810 C CA . THR A 1 101 ? -10.902 -7.527 13.194 1.00 91.00 101 THR A CA 1
ATOM 811 C C . THR A 1 101 ? -11.012 -7.452 11.672 1.00 91.00 101 THR A C 1
ATOM 813 O O . THR A 1 101 ? -10.853 -8.465 10.988 1.00 91.00 101 THR A O 1
ATOM 816 N N . LEU A 1 102 ? -11.168 -6.244 11.121 1.00 93.12 102 LEU A N 1
ATOM 817 C CA . LEU A 1 102 ? -11.224 -6.040 9.674 1.00 93.12 102 LEU A CA 1
ATOM 818 C C . LEU A 1 102 ? -9.913 -6.436 8.977 1.00 93.12 102 LEU A C 1
ATOM 820 O O . LEU A 1 102 ? -9.943 -7.090 7.936 1.00 93.12 102 LEU A O 1
ATOM 824 N N . LYS A 1 103 ? -8.751 -6.085 9.549 1.00 93.12 103 LYS A N 1
ATOM 825 C CA . LYS A 1 103 ? -7.435 -6.477 9.012 1.00 93.12 103 LYS A CA 1
ATOM 826 C C . LYS A 1 103 ? -7.261 -7.994 8.997 1.00 93.12 103 LYS A C 1
ATOM 828 O O . LYS A 1 103 ? -6.773 -8.515 8.002 1.00 93.12 103 LYS A O 1
ATOM 833 N N . LYS A 1 104 ? -7.681 -8.700 10.052 1.00 92.56 104 LYS A N 1
ATOM 834 C CA . LYS A 1 104 ? -7.636 -10.172 10.100 1.00 92.56 104 LYS A CA 1
ATOM 835 C C . LYS A 1 104 ? -8.483 -10.789 8.981 1.00 92.56 104 LYS A C 1
ATOM 837 O O . LYS A 1 104 ? -7.989 -11.655 8.264 1.00 92.56 104 LYS A O 1
ATOM 842 N N . ALA A 1 105 ? -9.710 -10.302 8.793 1.00 91.06 105 ALA A N 1
ATOM 843 C CA . ALA A 1 105 ? -10.609 -10.790 7.748 1.00 91.06 105 ALA A CA 1
ATOM 844 C C . ALA A 1 105 ? -10.060 -10.532 6.330 1.00 91.06 105 ALA A C 1
ATOM 846 O O . ALA A 1 105 ? -10.042 -11.439 5.500 1.00 91.06 105 ALA A O 1
ATOM 847 N N . ILE A 1 106 ? -9.538 -9.326 6.072 1.00 92.62 106 ILE A N 1
ATOM 848 C CA . ILE A 1 106 ? -8.880 -8.980 4.801 1.00 92.62 106 ILE A CA 1
ATOM 849 C C . ILE A 1 106 ? -7.659 -9.875 4.556 1.00 92.62 106 ILE A C 1
ATOM 851 O O . ILE A 1 106 ? -7.504 -10.407 3.460 1.00 92.62 106 ILE A O 1
ATOM 855 N N . SER A 1 107 ? -6.799 -10.069 5.559 1.00 90.69 107 SER A N 1
ATOM 856 C CA . SER A 1 107 ? -5.609 -10.914 5.418 1.00 90.69 107 SER A CA 1
ATOM 857 C C . SER A 1 107 ? -5.965 -12.365 5.101 1.00 90.69 107 SER A C 1
ATOM 859 O O . SER A 1 107 ? -5.329 -12.957 4.235 1.00 90.69 107 SER A O 1
ATOM 861 N N . GLY A 1 108 ? -6.999 -12.917 5.745 1.00 91.06 108 GLY A N 1
ATOM 862 C CA . GLY A 1 108 ? -7.490 -14.263 5.440 1.00 91.06 108 GLY A CA 1
ATOM 863 C C . GLY A 1 108 ? -7.998 -14.395 4.002 1.00 91.06 108 GLY A C 1
ATOM 864 O O . GLY A 1 108 ? -7.686 -15.371 3.327 1.00 91.06 108 GLY A O 1
ATOM 865 N N . ALA A 1 109 ? -8.717 -13.389 3.498 1.00 91.12 109 ALA A N 1
ATOM 866 C CA . ALA A 1 109 ? -9.174 -13.363 2.109 1.00 91.12 109 ALA A CA 1
ATOM 867 C C . ALA A 1 109 ? -8.012 -13.242 1.108 1.00 91.12 109 ALA A C 1
ATOM 869 O O . ALA A 1 109 ? -7.983 -13.937 0.093 1.00 91.12 109 ALA A O 1
ATOM 870 N N . ASN A 1 110 ? -7.015 -12.409 1.421 1.00 90.44 110 ASN A N 1
ATOM 871 C CA . ASN A 1 110 ? -5.849 -12.186 0.566 1.00 90.44 110 ASN A CA 1
ATOM 872 C C . ASN A 1 110 ? -4.985 -13.439 0.370 1.00 90.44 110 ASN A C 1
ATOM 874 O O . ASN A 1 110 ? -4.252 -13.501 -0.616 1.00 90.44 110 ASN A O 1
ATOM 878 N N . CYS A 1 111 ? -5.073 -14.451 1.243 1.00 90.25 111 CYS A N 1
ATOM 879 C CA . CYS A 1 111 ? -4.366 -15.722 1.058 1.00 90.25 111 CYS A CA 1
ATOM 880 C C . CYS A 1 111 ? -4.642 -16.354 -0.319 1.00 90.25 111 CYS A C 1
ATOM 882 O O . CYS A 1 111 ? -3.737 -16.949 -0.896 1.00 90.25 111 CYS A O 1
ATOM 884 N N . GLY A 1 112 ? -5.847 -16.174 -0.877 1.00 89.25 112 GLY A N 1
ATOM 885 C CA . GLY A 1 112 ? -6.221 -16.708 -2.192 1.00 89.25 112 GLY A CA 1
ATOM 886 C C . GLY A 1 112 ? -5.555 -16.021 -3.392 1.00 89.25 112 GLY A C 1
ATOM 887 O O . GLY A 1 112 ? -5.573 -16.574 -4.487 1.00 89.25 112 GLY A O 1
ATOM 888 N N . ILE A 1 113 ? -4.953 -14.841 -3.203 1.00 95.50 113 ILE A N 1
ATOM 889 C CA . ILE A 1 113 ? -4.328 -14.048 -4.276 1.00 95.50 113 ILE A CA 1
ATOM 890 C C . ILE A 1 113 ? -2.916 -13.550 -3.927 1.00 95.50 113 ILE A C 1
ATOM 892 O O . ILE A 1 113 ? -2.313 -12.770 -4.665 1.00 95.50 113 ILE A O 1
ATOM 896 N N . ILE A 1 114 ? -2.350 -14.014 -2.811 1.00 95.00 114 ILE A N 1
ATOM 897 C CA . ILE A 1 114 ? -1.088 -13.491 -2.276 1.00 95.00 114 ILE A CA 1
ATOM 898 C C . ILE A 1 114 ? 0.065 -13.570 -3.282 1.00 95.00 114 ILE A C 1
ATOM 900 O O . ILE A 1 114 ? 0.847 -12.631 -3.374 1.00 95.00 114 ILE A O 1
ATOM 904 N N . GLY A 1 115 ? 0.124 -14.632 -4.093 1.00 96.69 115 GLY A N 1
ATOM 905 C CA . GLY A 1 115 ? 1.145 -14.781 -5.132 1.00 96.69 115 GLY A CA 1
ATOM 906 C C . GLY A 1 115 ? 1.128 -13.633 -6.142 1.00 96.69 115 GLY A C 1
ATOM 907 O O . GLY A 1 115 ? 2.170 -13.051 -6.417 1.00 96.69 115 GLY A O 1
ATOM 908 N N . LYS A 1 116 ? -0.058 -13.235 -6.614 1.00 96.75 116 LYS A N 1
ATOM 909 C CA . LYS A 1 116 ? -0.221 -12.130 -7.574 1.00 96.75 116 LYS A CA 1
ATOM 910 C C . LYS A 1 116 ? 0.085 -10.773 -6.947 1.00 96.75 116 LYS A C 1
ATOM 912 O O . LYS A 1 116 ? 0.669 -9.912 -7.594 1.00 96.75 116 LYS A O 1
ATOM 917 N N . LEU A 1 117 ? -0.276 -10.587 -5.674 1.00 95.50 117 LEU A N 1
ATOM 918 C CA . LEU A 1 117 ? 0.068 -9.375 -4.923 1.00 95.50 117 LEU A CA 1
ATOM 919 C C . LEU A 1 117 ? 1.587 -9.219 -4.773 1.00 95.50 117 LEU A C 1
ATOM 921 O O . LEU A 1 117 ? 2.105 -8.117 -4.953 1.00 95.50 117 LEU A O 1
ATOM 925 N N . VAL A 1 118 ? 2.285 -10.314 -4.458 1.00 97.44 118 VAL A N 1
ATOM 926 C CA . VAL A 1 118 ? 3.750 -10.341 -4.352 1.00 97.44 118 VAL A CA 1
ATOM 927 C C . VAL A 1 118 ? 4.385 -10.111 -5.719 1.00 97.44 118 VAL A C 1
ATOM 929 O O . VAL A 1 118 ? 5.237 -9.240 -5.841 1.00 97.44 118 VAL A O 1
ATOM 932 N N . GLU A 1 119 ? 3.926 -10.806 -6.760 1.00 97.94 119 GLU A N 1
ATOM 933 C CA . GLU A 1 119 ? 4.426 -10.621 -8.127 1.00 97.94 119 GLU A CA 1
ATOM 934 C C . GLU A 1 119 ? 4.289 -9.161 -8.586 1.00 97.94 119 GLU A C 1
ATOM 936 O O . GLU A 1 119 ? 5.253 -8.564 -9.061 1.00 97.94 119 GLU A O 1
ATOM 941 N N . LEU A 1 120 ? 3.128 -8.537 -8.361 1.00 98.00 120 LEU A N 1
ATOM 942 C CA . LEU A 1 120 ? 2.913 -7.126 -8.682 1.00 98.00 120 LEU A CA 1
ATOM 943 C C . LEU A 1 120 ? 3.866 -6.200 -7.906 1.00 98.00 120 LEU A C 1
ATOM 945 O O . LEU A 1 120 ? 4.319 -5.189 -8.448 1.00 98.00 120 LEU A O 1
ATOM 949 N N . ALA A 1 121 ? 4.150 -6.504 -6.636 1.00 97.50 121 ALA A N 1
ATOM 950 C CA . ALA A 1 121 ? 5.081 -5.723 -5.823 1.00 97.50 121 ALA A CA 1
ATOM 951 C C . ALA A 1 121 ? 6.523 -5.835 -6.343 1.00 97.50 121 ALA A C 1
ATOM 953 O O . ALA A 1 121 ? 7.202 -4.812 -6.478 1.00 97.50 121 ALA A O 1
ATOM 954 N N . GLU A 1 122 ? 6.956 -7.041 -6.709 1.00 98.19 122 GLU A N 1
ATOM 955 C CA . GLU A 1 122 ? 8.291 -7.280 -7.258 1.00 98.19 122 GLU A CA 1
ATOM 956 C C . GLU A 1 122 ? 8.459 -6.651 -8.640 1.00 98.19 122 GLU A C 1
ATOM 958 O O . GLU A 1 122 ? 9.454 -5.969 -8.874 1.00 98.19 122 GLU A O 1
ATOM 963 N N . ILE A 1 123 ? 7.464 -6.746 -9.528 1.00 98.06 123 ILE A N 1
ATOM 964 C CA . ILE A 1 123 ? 7.535 -6.081 -10.838 1.00 98.06 123 ILE A CA 1
ATOM 965 C C . ILE A 1 123 ? 7.646 -4.558 -10.675 1.00 98.06 123 ILE A C 1
ATOM 967 O O . ILE A 1 123 ? 8.470 -3.923 -11.333 1.00 98.06 123 ILE A O 1
ATOM 971 N N . LYS A 1 124 ? 6.894 -3.950 -9.745 1.00 97.12 124 LYS A N 1
ATOM 972 C CA . LYS A 1 124 ? 7.041 -2.515 -9.430 1.00 97.12 124 LYS A CA 1
ATOM 973 C C . LYS A 1 124 ? 8.449 -2.178 -8.939 1.00 97.12 124 LYS A C 1
ATOM 975 O O . LYS A 1 124 ? 8.985 -1.128 -9.303 1.00 97.12 124 LYS A O 1
ATOM 980 N N . SER A 1 125 ? 9.035 -3.048 -8.117 1.00 97.88 125 SER A N 1
ATOM 981 C CA . SER A 1 125 ? 10.411 -2.908 -7.641 1.00 97.88 125 SER A CA 1
ATOM 982 C C . SER A 1 125 ? 11.403 -2.962 -8.806 1.00 97.88 125 SER A C 1
ATOM 984 O O . SER A 1 125 ? 12.202 -2.039 -8.963 1.00 97.88 125 SER A O 1
ATOM 986 N N . ILE A 1 126 ? 11.288 -3.960 -9.685 1.00 97.62 126 ILE A N 1
ATOM 987 C CA . ILE A 1 126 ? 12.144 -4.133 -10.868 1.00 97.62 126 ILE A CA 1
ATOM 988 C C . ILE A 1 126 ? 12.029 -2.924 -11.801 1.00 97.62 126 ILE A C 1
ATOM 990 O O . ILE A 1 126 ? 13.042 -2.309 -12.121 1.00 97.62 126 ILE A O 1
ATOM 994 N N . CYS A 1 127 ? 10.815 -2.488 -12.152 1.00 96.69 127 CYS A N 1
ATOM 995 C CA . CYS A 1 127 ? 10.599 -1.290 -12.969 1.00 96.69 127 CYS A CA 1
ATOM 996 C C . CYS A 1 127 ? 11.239 -0.036 -12.355 1.00 96.69 127 CYS A C 1
ATOM 998 O O . CYS A 1 127 ? 11.738 0.832 -13.075 1.00 96.69 127 CYS A O 1
ATOM 1000 N N . ARG A 1 128 ? 11.237 0.090 -11.021 1.00 97.38 128 ARG A N 1
ATOM 1001 C CA . ARG A 1 128 ? 11.934 1.184 -10.333 1.00 97.38 128 ARG A CA 1
ATOM 1002 C C . ARG A 1 128 ? 13.450 1.063 -10.484 1.00 97.38 128 ARG A C 1
ATOM 1004 O O . ARG A 1 128 ? 14.085 2.090 -10.694 1.00 97.38 128 A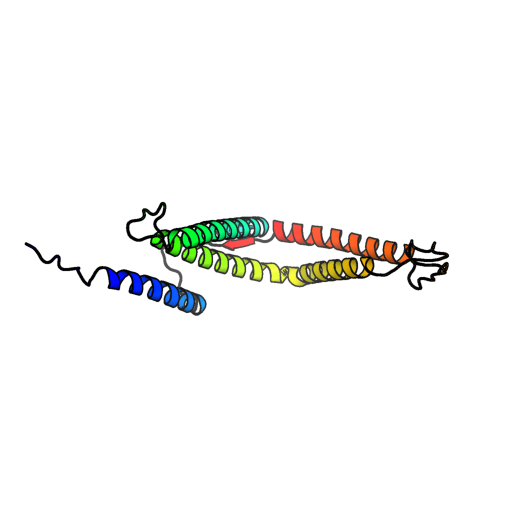RG A O 1
ATOM 1011 N N . GLN A 1 129 ? 14.014 -0.141 -10.392 1.00 97.56 129 GLN A N 1
ATOM 1012 C CA . GLN A 1 129 ? 15.452 -0.371 -10.568 1.00 97.56 129 GLN A CA 1
ATOM 1013 C C . GLN A 1 129 ? 15.904 -0.132 -12.012 1.00 97.56 129 GLN A C 1
ATOM 1015 O O . GLN A 1 129 ? 16.885 0.575 -12.222 1.00 97.56 129 GLN A O 1
ATOM 1020 N N . LEU A 1 130 ? 15.159 -0.624 -13.007 1.00 96.25 130 LEU A N 1
ATOM 1021 C CA . LEU A 1 130 ? 15.468 -0.421 -14.428 1.00 96.25 130 LEU A CA 1
ATOM 1022 C C . LEU A 1 130 ? 15.566 1.069 -14.787 1.00 96.25 130 LEU A C 1
ATOM 1024 O O . LEU A 1 130 ? 16.475 1.483 -15.501 1.00 96.25 130 LEU A O 1
ATOM 1028 N N . LYS A 1 131 ? 14.690 1.907 -14.215 1.00 94.06 131 LYS A N 1
ATOM 1029 C CA . LYS A 1 131 ? 14.718 3.370 -14.403 1.00 94.06 131 LYS A CA 1
ATOM 1030 C C . LYS A 1 131 ? 15.975 4.052 -13.856 1.00 94.06 131 LYS A C 1
ATOM 1032 O O . LYS A 1 131 ? 16.244 5.188 -14.235 1.00 94.06 131 LYS A O 1
ATOM 1037 N N . LEU A 1 132 ? 16.709 3.403 -12.953 1.00 96.81 132 LEU A N 1
ATOM 1038 C CA . LEU A 1 132 ? 17.946 3.934 -12.378 1.00 96.81 132 LEU A CA 1
ATOM 1039 C C . LEU A 1 132 ? 19.189 3.544 -13.188 1.00 96.81 132 LEU A C 1
ATOM 1041 O O . LEU A 1 132 ? 20.259 4.095 -12.934 1.00 96.81 132 LEU A O 1
ATOM 1045 N N . ILE A 1 133 ? 19.067 2.627 -14.154 1.00 96.25 133 ILE A N 1
ATOM 1046 C CA . ILE A 1 133 ? 20.194 2.179 -14.975 1.00 96.25 133 ILE A CA 1
ATOM 1047 C C . ILE A 1 133 ? 20.622 3.314 -15.921 1.00 96.25 133 ILE A C 1
ATOM 1049 O O . ILE A 1 133 ? 19.807 3.804 -16.711 1.00 96.25 133 ILE A O 1
ATOM 1053 N N . PRO A 1 134 ? 21.895 3.754 -15.886 1.00 94.44 134 PRO A N 1
ATOM 1054 C CA . PRO A 1 134 ? 22.401 4.733 -16.837 1.00 94.44 134 PRO A CA 1
ATOM 1055 C C . PRO A 1 134 ? 22.464 4.139 -18.248 1.00 94.44 134 PRO A C 1
ATOM 1057 O O . PRO A 1 134 ? 23.195 3.189 -18.497 1.00 94.44 134 PRO A O 1
ATOM 1060 N N . VAL A 1 135 ? 21.740 4.748 -19.186 1.00 95.94 135 VAL A N 1
ATOM 1061 C CA . VAL A 1 135 ? 21.655 4.304 -20.593 1.00 95.94 135 VAL A CA 1
ATOM 1062 C C . VAL A 1 135 ? 22.268 5.314 -21.571 1.00 95.94 135 VAL A C 1
ATOM 1064 O O . VAL A 1 135 ? 21.871 5.395 -22.734 1.00 95.94 135 VAL A O 1
ATOM 1067 N N . LYS A 1 136 ? 23.190 6.158 -21.089 1.00 92.88 136 LYS A N 1
ATOM 1068 C CA . LYS A 1 136 ? 23.876 7.150 -21.927 1.00 92.88 136 LYS A CA 1
ATOM 1069 C C . LYS A 1 136 ? 24.845 6.439 -22.865 1.00 92.88 136 LYS A C 1
ATOM 1071 O O . LYS A 1 136 ? 25.715 5.707 -22.406 1.00 92.88 136 LYS A O 1
ATOM 1076 N N . ASP A 1 137 ? 24.717 6.718 -24.152 1.00 90.75 137 ASP A N 1
ATOM 1077 C CA . ASP A 1 137 ? 25.553 6.144 -25.199 1.00 90.75 137 ASP A CA 1
ATOM 1078 C C . ASP A 1 137 ? 26.065 7.255 -26.123 1.00 90.75 137 ASP A C 1
ATOM 1080 O O . ASP A 1 137 ? 25.390 8.269 -26.333 1.00 90.75 137 ASP A O 1
ATOM 1084 N N . GLY A 1 138 ? 27.272 7.085 -26.648 1.00 90.94 138 GLY A N 1
ATOM 1085 C CA . GLY A 1 138 ? 27.940 8.042 -27.516 1.00 90.94 138 GLY A CA 1
ATOM 1086 C C . GLY A 1 138 ? 28.543 9.259 -26.806 1.00 90.94 138 GLY A C 1
ATOM 1087 O O . GLY A 1 138 ? 28.730 9.310 -25.585 1.00 90.94 138 GLY A O 1
ATOM 1088 N N . ARG A 1 139 ? 28.898 10.255 -27.623 1.00 88.75 139 ARG A N 1
ATOM 1089 C CA . ARG A 1 139 ? 29.619 11.466 -27.218 1.00 88.75 139 ARG A CA 1
ATOM 1090 C C . ARG A 1 139 ? 28.729 12.368 -26.355 1.00 88.75 139 ARG A C 1
ATOM 1092 O O . ARG A 1 139 ? 27.660 12.774 -26.792 1.00 88.75 139 ARG A O 1
ATOM 1099 N N . GLN A 1 140 ? 29.186 12.679 -25.148 1.00 87.94 140 GLN A N 1
ATOM 1100 C CA . GLN A 1 140 ? 28.536 13.583 -24.205 1.00 87.94 140 GLN A CA 1
ATOM 1101 C C . GLN A 1 140 ? 29.266 14.925 -24.212 1.00 87.94 140 GLN A C 1
ATOM 1103 O O . GLN A 1 140 ? 30.499 14.969 -24.145 1.00 87.94 140 GLN A O 1
ATOM 1108 N N . GLU A 1 141 ? 28.503 16.010 -24.308 1.00 84.06 141 GLU A N 1
ATOM 1109 C CA . GLU A 1 141 ? 29.055 17.356 -24.179 1.00 84.06 141 GLU A CA 1
ATOM 1110 C C . GLU A 1 141 ? 29.558 17.590 -22.745 1.00 84.06 141 GLU A C 1
ATOM 1112 O O . GLU A 1 141 ? 28.942 17.084 -21.799 1.00 84.06 141 GLU A O 1
ATOM 1117 N N . PRO A 1 142 ? 30.673 18.321 -22.564 1.00 82.69 142 PRO A N 1
ATOM 1118 C CA . PRO A 1 142 ? 31.186 18.630 -21.238 1.00 82.69 142 PRO A CA 1
ATOM 1119 C C . PRO A 1 142 ? 30.192 19.520 -20.481 1.00 82.69 142 PRO A C 1
ATOM 1121 O O . PRO A 1 142 ? 29.598 20.435 -21.055 1.00 82.69 142 PRO A O 1
ATOM 1124 N N . GLY A 1 143 ? 30.005 19.255 -19.188 1.00 81.56 143 GLY A N 1
ATOM 1125 C CA . GLY A 1 143 ? 29.274 20.162 -18.301 1.00 81.56 143 GLY A CA 1
ATOM 1126 C C . GLY A 1 143 ? 30.032 21.474 -18.056 1.00 81.56 143 GLY A C 1
ATOM 1127 O O . GLY A 1 143 ? 31.190 21.606 -18.433 1.00 81.56 143 GLY A O 1
ATOM 1128 N N . TYR A 1 144 ? 29.395 22.429 -17.369 1.00 78.69 144 TYR A N 1
ATOM 1129 C CA . TYR A 1 144 ? 29.979 23.750 -17.068 1.00 78.69 144 TYR A CA 1
ATOM 1130 C C . TYR A 1 144 ? 31.351 23.678 -16.362 1.00 78.69 144 TYR A C 1
ATOM 1132 O O . TYR A 1 144 ? 32.210 24.513 -16.625 1.00 78.69 144 TYR A O 1
ATOM 1140 N N . ASP A 1 145 ? 31.569 22.647 -15.536 1.00 80.25 145 ASP A N 1
ATOM 1141 C CA . ASP A 1 145 ? 32.823 22.400 -14.805 1.00 80.25 145 ASP A CA 1
ATOM 1142 C C . ASP A 1 145 ? 33.711 21.306 -15.437 1.00 80.25 145 ASP A C 1
ATOM 1144 O O . ASP A 1 145 ? 34.755 20.959 -14.885 1.00 80.25 145 ASP A O 1
ATOM 1148 N N . GLU A 1 146 ? 33.318 20.721 -16.576 1.00 80.12 146 GLU A N 1
ATOM 1149 C CA . GLU A 1 146 ? 34.090 19.664 -17.240 1.00 80.12 146 GLU A CA 1
ATOM 1150 C C . GLU A 1 146 ? 34.789 20.213 -18.489 1.00 80.12 146 GLU A C 1
ATOM 1152 O O . GLU A 1 146 ? 34.166 20.815 -19.357 1.00 80.12 146 GLU A O 1
ATOM 1157 N N . SER A 1 147 ? 36.097 19.984 -18.612 1.00 76.19 147 SER A N 1
ATOM 1158 C CA . SER A 1 147 ? 36.887 20.436 -19.768 1.00 76.19 147 SER A CA 1
ATOM 1159 C C . SER A 1 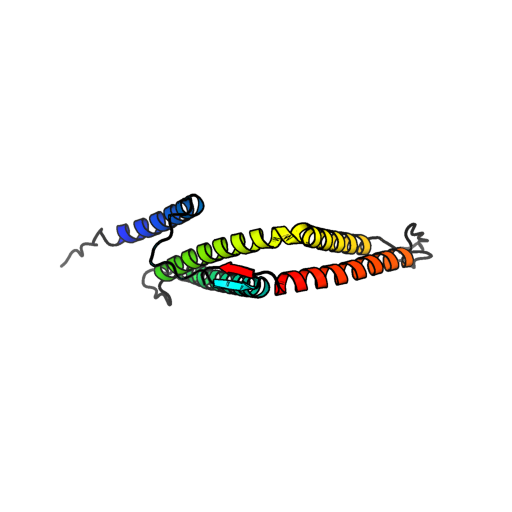147 ? 36.955 19.413 -20.907 1.00 76.19 147 SER A C 1
ATOM 1161 O O . SER A 1 147 ? 37.408 19.745 -22.001 1.00 76.19 147 SER A O 1
ATOM 1163 N N . GLU A 1 148 ? 36.525 18.170 -20.671 1.00 80.00 148 GLU A N 1
ATOM 1164 C CA . GLU A 1 148 ? 36.721 17.054 -21.597 1.00 80.00 148 GLU A CA 1
ATOM 1165 C C . GLU A 1 148 ? 35.409 16.399 -22.028 1.00 80.00 148 GLU A C 1
ATOM 1167 O O . GLU A 1 148 ? 34.504 16.144 -21.236 1.00 80.00 148 GLU A O 1
ATOM 1172 N N . VAL A 1 149 ? 35.336 16.085 -23.321 1.00 85.62 149 VAL A N 1
ATOM 1173 C CA . VAL A 1 149 ? 34.231 15.333 -23.910 1.00 85.62 149 VAL A CA 1
ATOM 1174 C C . VAL A 1 149 ? 34.357 13.865 -23.514 1.00 85.62 149 VAL A C 1
ATOM 1176 O O . VAL A 1 149 ? 35.354 13.216 -23.830 1.00 85.62 149 VAL A O 1
ATOM 1179 N N . LYS A 1 150 ? 33.302 13.310 -22.917 1.00 87.88 150 LYS A N 1
ATOM 1180 C CA . LYS A 1 150 ? 33.226 11.885 -22.577 1.00 87.88 150 LYS A CA 1
ATOM 1181 C C . LYS A 1 150 ? 32.542 11.109 -23.695 1.00 87.88 150 LYS A C 1
ATOM 1183 O O . LYS A 1 150 ? 31.504 11.527 -24.198 1.00 87.88 150 LYS A O 1
ATOM 1188 N N . VAL A 1 151 ? 33.089 9.959 -24.072 1.00 90.69 151 VAL A N 1
ATOM 1189 C CA . VAL A 1 151 ? 32.396 9.000 -24.944 1.00 90.69 151 VAL A CA 1
ATOM 1190 C C . VAL A 1 151 ? 31.916 7.858 -24.064 1.00 90.69 151 VAL A C 1
ATOM 1192 O O . VAL A 1 151 ? 32.724 7.120 -23.509 1.00 90.69 151 VAL A O 1
ATOM 1195 N N . MET A 1 152 ? 30.602 7.757 -23.894 1.00 92.44 152 MET A N 1
ATOM 1196 C CA . MET A 1 152 ? 29.972 6.721 -23.080 1.00 92.44 152 MET A CA 1
ATOM 1197 C C . MET A 1 152 ? 29.601 5.537 -23.972 1.00 92.44 152 MET A C 1
ATOM 1199 O O . MET A 1 152 ? 29.215 5.734 -25.120 1.00 92.44 152 MET A O 1
ATOM 1203 N N . ASN A 1 153 ? 29.689 4.320 -23.442 1.00 93.69 153 ASN A N 1
ATOM 1204 C CA . ASN A 1 153 ? 29.131 3.127 -24.070 1.00 93.69 153 ASN A CA 1
ATOM 1205 C C . ASN A 1 153 ? 28.307 2.390 -23.015 1.00 93.69 153 ASN A C 1
ATOM 1207 O O . ASN A 1 153 ? 28.863 1.872 -22.045 1.00 93.69 153 ASN A O 1
ATOM 1211 N N . ALA A 1 154 ? 26.988 2.396 -23.176 1.00 94.62 154 ALA A N 1
ATOM 1212 C CA . ALA A 1 154 ? 26.101 1.631 -22.313 1.00 94.62 154 ALA A CA 1
ATOM 1213 C C . ALA A 1 154 ? 26.041 0.184 -22.809 1.00 94.62 154 ALA A C 1
ATOM 1215 O O . ALA A 1 154 ? 25.719 -0.039 -23.973 1.00 94.62 154 ALA A O 1
ATOM 1216 N N . GLU A 1 155 ? 26.318 -0.787 -21.939 1.00 95.69 155 GLU A N 1
ATOM 1217 C CA . GLU A 1 155 ? 26.156 -2.208 -22.282 1.00 95.69 155 GLU A CA 1
ATOM 1218 C C . GLU A 1 155 ? 24.675 -2.547 -22.485 1.00 95.69 155 GLU A C 1
ATOM 1220 O O . GLU A 1 155 ? 24.303 -3.136 -23.490 1.00 95.69 155 GLU A O 1
ATOM 1225 N N . LEU A 1 156 ? 23.819 -2.077 -21.572 1.00 94.81 156 LEU A N 1
ATOM 1226 C CA . LEU A 1 156 ? 22.368 -2.138 -21.720 1.00 94.81 156 LEU A CA 1
ATOM 1227 C C . LEU A 1 156 ? 21.883 -0.873 -22.419 1.00 94.81 156 LEU A C 1
ATOM 1229 O O . LEU A 1 156 ? 21.962 0.234 -21.871 1.00 94.81 156 LEU A O 1
ATOM 1233 N N . LYS A 1 157 ? 21.379 -1.020 -23.644 1.00 95.25 157 LYS A N 1
ATOM 1234 C CA . LYS A 1 157 ? 20.914 0.114 -24.438 1.00 95.25 157 LYS A CA 1
ATOM 1235 C C . LYS A 1 157 ? 19.577 0.622 -23.916 1.00 95.25 157 LYS A C 1
ATOM 1237 O O . LYS A 1 157 ? 18.734 -0.114 -23.406 1.00 95.25 157 LYS A O 1
ATOM 1242 N N . LYS A 1 158 ? 19.324 1.913 -24.150 1.00 95.00 158 LYS A N 1
ATOM 1243 C CA . LYS A 1 158 ? 18.045 2.559 -23.816 1.00 95.00 158 LYS A CA 1
ATOM 1244 C C . LYS A 1 158 ? 16.837 1.812 -24.395 1.00 95.00 158 LYS A C 1
ATOM 1246 O O . LYS A 1 158 ? 15.808 1.734 -23.734 1.00 95.00 158 LYS A O 1
ATOM 1251 N N . ALA A 1 159 ? 16.958 1.298 -25.620 1.00 95.25 159 ALA A N 1
ATOM 1252 C CA . ALA A 1 159 ? 15.885 0.563 -26.285 1.00 95.25 159 ALA A CA 1
ATOM 1253 C C . ALA A 1 159 ? 15.567 -0.768 -25.585 1.00 95.25 159 ALA A C 1
ATOM 1255 O O . ALA A 1 159 ? 14.397 -1.105 -25.444 1.00 95.25 159 ALA A O 1
ATOM 1256 N N . GLU A 1 160 ? 16.585 -1.480 -25.096 1.00 95.94 160 GLU A N 1
ATOM 1257 C CA . GLU A 1 160 ? 16.419 -2.752 -24.382 1.00 95.94 160 GLU A CA 1
ATOM 1258 C C . GLU A 1 160 ? 15.721 -2.531 -23.039 1.00 95.94 160 GLU A C 1
ATOM 1260 O O . GLU A 1 160 ? 14.698 -3.152 -22.765 1.00 95.94 160 GLU A O 1
ATOM 1265 N N . ILE A 1 161 ? 16.196 -1.553 -22.257 1.00 96.75 161 ILE A N 1
ATOM 1266 C CA . ILE A 1 161 ? 15.569 -1.174 -20.982 1.00 96.75 161 ILE A CA 1
ATOM 1267 C C . ILE A 1 161 ? 14.116 -0.722 -21.183 1.00 96.75 161 ILE A C 1
ATOM 1269 O O . ILE A 1 161 ? 13.247 -1.041 -20.369 1.00 96.75 161 ILE A O 1
ATOM 1273 N N . ALA A 1 162 ? 13.832 0.018 -22.260 1.00 95.62 162 ALA A N 1
ATOM 1274 C CA . ALA A 1 162 ? 12.475 0.447 -22.582 1.00 95.62 162 ALA A CA 1
ATOM 1275 C C . ALA A 1 162 ? 11.565 -0.742 -22.926 1.00 95.62 162 ALA A C 1
ATOM 1277 O O . ALA A 1 162 ? 10.471 -0.830 -22.372 1.00 95.62 162 ALA A O 1
ATOM 1278 N N . ALA A 1 163 ? 12.030 -1.667 -23.770 1.00 97.25 163 ALA A N 1
ATOM 1279 C CA . ALA A 1 163 ? 11.274 -2.857 -24.154 1.00 97.25 163 ALA A CA 1
ATOM 1280 C C . ALA A 1 163 ? 10.996 -3.780 -22.955 1.00 97.25 163 ALA A C 1
ATOM 1282 O O . ALA A 1 163 ? 9.875 -4.258 -22.784 1.00 97.25 163 ALA A O 1
ATOM 1283 N N . GLU A 1 164 ? 11.984 -3.985 -22.079 1.00 97.31 164 GLU A N 1
ATOM 1284 C CA . GLU A 1 164 ? 11.798 -4.769 -20.855 1.00 97.31 164 GLU A CA 1
ATOM 1285 C C . GLU A 1 164 ? 10.802 -4.094 -19.902 1.00 97.31 164 GLU A C 1
ATOM 1287 O O . GLU A 1 164 ? 9.892 -4.740 -19.380 1.00 97.31 164 GLU A O 1
ATOM 1292 N N . THR A 1 165 ? 10.906 -2.772 -19.734 1.00 96.62 165 THR A N 1
ATOM 1293 C CA . THR A 1 165 ? 9.957 -2.001 -18.916 1.00 96.62 165 THR A CA 1
ATOM 1294 C C . THR A 1 165 ? 8.531 -2.091 -19.469 1.00 96.62 165 THR A C 1
ATOM 1296 O O . THR A 1 165 ? 7.585 -2.207 -18.693 1.00 96.62 165 THR A O 1
ATOM 1299 N N . GLU A 1 166 ? 8.354 -2.058 -20.791 1.00 97.38 166 GLU A N 1
ATOM 1300 C CA . GLU A 1 166 ? 7.046 -2.182 -21.448 1.00 97.38 166 GLU A CA 1
ATOM 1301 C C . GLU A 1 166 ? 6.431 -3.578 -21.256 1.00 97.38 166 GLU A C 1
ATOM 1303 O O . GLU A 1 166 ? 5.248 -3.701 -20.920 1.00 97.38 166 GLU A O 1
ATOM 1308 N N . ALA A 1 167 ? 7.236 -4.636 -21.384 1.00 97.62 167 ALA A N 1
ATOM 1309 C CA . ALA A 1 167 ? 6.794 -6.004 -21.120 1.00 97.62 167 ALA A CA 1
ATOM 1310 C C . ALA A 1 167 ? 6.351 -6.185 -19.656 1.00 97.62 167 ALA A C 1
ATOM 1312 O O . ALA A 1 167 ? 5.288 -6.750 -19.381 1.00 97.62 167 ALA A O 1
ATOM 1313 N N . LEU A 1 168 ? 7.130 -5.648 -18.712 1.00 97.56 168 LEU A N 1
ATOM 1314 C CA . LEU A 1 168 ? 6.790 -5.654 -17.290 1.00 97.56 168 LEU A CA 1
ATOM 1315 C C . LEU A 1 168 ? 5.522 -4.841 -17.001 1.00 97.56 168 LEU A C 1
ATOM 1317 O O . LEU A 1 168 ? 4.683 -5.287 -16.219 1.00 97.56 168 LEU A O 1
ATOM 1321 N N . GLN A 1 169 ? 5.339 -3.693 -17.657 1.00 96.44 169 GLN A N 1
ATOM 1322 C CA . GLN A 1 169 ? 4.129 -2.882 -17.517 1.00 96.44 169 GLN A CA 1
ATOM 1323 C C . GLN A 1 169 ? 2.889 -3.631 -18.021 1.00 96.44 169 GLN A C 1
ATOM 1325 O O . GLN A 1 169 ? 1.878 -3.670 -17.325 1.00 96.44 169 GLN A O 1
ATOM 1330 N N . THR A 1 170 ? 2.994 -4.319 -19.158 1.00 98.12 170 THR A N 1
ATOM 1331 C CA . THR A 1 170 ? 1.910 -5.164 -19.681 1.00 98.12 170 THR A CA 1
ATOM 1332 C C . THR A 1 170 ? 1.528 -6.255 -18.676 1.00 98.12 170 THR A C 1
ATOM 1334 O O . THR A 1 170 ? 0.347 -6.486 -18.411 1.00 98.12 170 THR A O 1
ATOM 1337 N N . ARG A 1 171 ? 2.518 -6.907 -18.047 1.00 97.31 171 ARG A N 1
ATOM 1338 C CA . ARG A 1 171 ? 2.250 -7.899 -16.994 1.00 97.31 171 ARG A CA 1
ATOM 1339 C C . ARG A 1 171 ? 1.606 -7.272 -15.756 1.00 97.31 171 ARG A C 1
ATOM 1341 O O . ARG A 1 171 ? 0.714 -7.888 -15.171 1.00 97.31 171 ARG A O 1
ATOM 1348 N N . MET A 1 172 ? 2.026 -6.068 -15.360 1.00 97.81 172 MET A N 1
ATOM 1349 C CA . MET A 1 172 ? 1.397 -5.338 -14.256 1.00 97.81 172 MET A CA 1
ATOM 1350 C C . MET A 1 172 ? -0.076 -5.042 -14.519 1.00 97.81 172 MET A C 1
ATOM 1352 O O . MET A 1 172 ? -0.855 -5.081 -13.569 1.00 97.81 172 MET A O 1
ATOM 1356 N N . ASP A 1 173 ? -0.451 -4.714 -15.752 1.00 97.94 173 ASP A N 1
ATOM 1357 C CA . ASP A 1 173 ? -1.835 -4.386 -16.098 1.00 97.94 173 ASP A CA 1
ATOM 1358 C C . ASP A 1 173 ? -2.721 -5.637 -15.997 1.00 97.94 173 ASP A C 1
ATOM 1360 O O . ASP A 1 173 ? -3.733 -5.617 -15.301 1.00 97.94 173 ASP A O 1
ATOM 1364 N N . VAL A 1 174 ? -2.257 -6.779 -16.523 1.00 97.88 174 VAL A N 1
ATOM 1365 C CA . VAL A 1 174 ? -2.941 -8.077 -16.351 1.00 97.88 174 VAL A CA 1
ATOM 1366 C C . VAL A 1 174 ? -3.099 -8.444 -14.871 1.00 97.88 174 VAL A C 1
ATOM 1368 O O . VAL A 1 174 ? -4.172 -8.857 -14.436 1.00 97.88 174 VAL A O 1
ATOM 1371 N N . LEU A 1 175 ? -2.040 -8.290 -14.068 1.00 97.56 175 LEU A N 1
ATOM 1372 C CA . LEU A 1 175 ? -2.103 -8.569 -12.629 1.00 97.56 175 LEU A CA 1
ATOM 1373 C C . LEU A 1 175 ? -3.096 -7.655 -11.906 1.00 97.56 175 LEU A C 1
ATOM 1375 O O . LEU A 1 175 ? -3.777 -8.113 -10.990 1.00 97.56 175 LEU A O 1
ATOM 1379 N N . GLN A 1 176 ? -3.169 -6.379 -12.289 1.00 96.38 176 GLN A N 1
ATOM 1380 C CA . GLN A 1 176 ? -4.120 -5.428 -11.715 1.00 96.38 176 GLN A CA 1
ATOM 1381 C C . GLN A 1 176 ? -5.561 -5.845 -12.005 1.00 96.38 176 GLN A C 1
ATOM 1383 O O . GLN A 1 176 ? -6.343 -5.935 -11.061 1.00 96.38 176 GLN A O 1
ATOM 1388 N N . ASP A 1 177 ? -5.878 -6.200 -13.250 1.00 97.62 177 ASP A N 1
ATOM 1389 C CA . ASP A 1 177 ? -7.216 -6.662 -13.631 1.00 97.62 177 ASP A CA 1
ATOM 1390 C C . ASP A 1 177 ? -7.626 -7.921 -12.849 1.00 97.62 177 ASP A C 1
ATOM 1392 O O . ASP A 1 177 ? -8.725 -7.995 -12.295 1.00 97.62 177 ASP A O 1
ATOM 1396 N N . GLU A 1 178 ? -6.721 -8.896 -12.726 1.00 96.44 178 GLU A N 1
ATOM 1397 C CA . GLU A 1 178 ? -6.965 -10.121 -11.957 1.00 96.44 178 GLU A CA 1
ATOM 1398 C C . GLU A 1 178 ? -7.177 -9.843 -10.457 1.00 96.44 178 GLU A C 1
ATOM 1400 O O . GLU A 1 178 ? -8.011 -10.485 -9.808 1.00 96.44 178 GLU A O 1
ATOM 1405 N N . ILE A 1 179 ? -6.420 -8.899 -9.888 1.00 95.88 179 ILE A N 1
ATOM 1406 C CA . ILE A 1 179 ? -6.566 -8.470 -8.492 1.00 95.88 179 ILE A CA 1
ATOM 1407 C C . ILE A 1 179 ? -7.897 -7.748 -8.287 1.00 95.88 179 ILE A C 1
ATOM 1409 O O . ILE A 1 179 ? -8.583 -8.004 -7.295 1.00 95.88 179 ILE A O 1
ATOM 1413 N N . ASP A 1 180 ? -8.290 -6.880 -9.210 1.00 94.81 180 ASP A N 1
ATOM 1414 C CA . ASP A 1 180 ? -9.539 -6.131 -9.120 1.00 94.81 180 ASP A CA 1
ATOM 1415 C C . ASP A 1 180 ? -10.761 -7.037 -9.284 1.00 94.81 180 ASP A C 1
ATOM 1417 O O . ASP A 1 180 ? -11.714 -6.932 -8.502 1.00 94.81 180 ASP A O 1
ATOM 1421 N N . GLU A 1 181 ? -10.711 -8.000 -10.207 1.00 95.19 181 GLU A N 1
ATOM 1422 C CA . GLU A 1 181 ? -11.742 -9.028 -10.338 1.00 95.19 181 GLU A CA 1
ATOM 1423 C C . GLU A 1 181 ? -11.869 -9.860 -9.053 1.00 95.19 181 GLU A C 1
ATOM 1425 O O . GLU A 1 181 ? -12.979 -10.069 -8.543 1.00 95.19 181 GLU A O 1
ATOM 1430 N N . PHE A 1 182 ? -10.742 -10.295 -8.485 1.00 95.38 182 PHE A N 1
ATOM 1431 C CA . PHE A 1 182 ? -10.734 -11.015 -7.215 1.00 95.38 182 PHE A CA 1
ATOM 1432 C C . PHE A 1 182 ? -11.328 -10.167 -6.087 1.00 95.38 182 PHE A C 1
ATOM 1434 O O . PHE A 1 182 ? -12.179 -10.648 -5.336 1.00 95.38 182 PHE A O 1
ATOM 1441 N N . ASN A 1 183 ? -10.941 -8.894 -5.983 1.00 91.94 183 ASN A N 1
ATOM 1442 C CA . ASN A 1 183 ? -11.448 -7.976 -4.966 1.00 91.94 183 ASN A CA 1
ATOM 1443 C C . ASN A 1 183 ? -12.966 -7.760 -5.085 1.00 91.94 183 ASN A C 1
ATOM 1445 O O . ASN A 1 183 ? -13.657 -7.626 -4.069 1.00 91.94 183 ASN A O 1
ATOM 1449 N N . ALA A 1 184 ? -13.491 -7.710 -6.311 1.00 91.50 184 ALA A N 1
ATOM 1450 C CA . ALA A 1 184 ? -14.915 -7.539 -6.572 1.00 91.50 184 ALA A CA 1
ATOM 1451 C C . ALA A 1 184 ? -15.733 -8.780 -6.184 1.00 91.50 184 ALA A C 1
ATOM 1453 O O . ALA A 1 184 ? -16.813 -8.644 -5.606 1.00 91.50 184 ALA A O 1
ATOM 1454 N N . ARG A 1 185 ? -15.216 -9.979 -6.480 1.00 93.12 185 ARG A N 1
ATOM 1455 C CA . ARG A 1 185 ? -15.919 -11.256 -6.266 1.00 93.12 185 ARG A CA 1
ATOM 1456 C C . ARG A 1 185 ? -15.735 -11.838 -4.863 1.00 93.12 185 ARG A C 1
ATOM 1458 O O . ARG A 1 185 ? -16.571 -12.620 -4.416 1.00 93.12 185 ARG A O 1
ATOM 1465 N N . THR A 1 186 ? -14.664 -11.473 -4.163 1.00 93.62 186 THR A N 1
ATOM 1466 C CA . THR A 1 186 ? -14.347 -12.026 -2.841 1.00 93.62 186 THR A CA 1
ATOM 1467 C C . THR A 1 186 ? -15.173 -11.355 -1.756 1.00 93.62 186 THR A C 1
ATOM 1469 O O . THR A 1 186 ? -15.187 -10.129 -1.632 1.00 93.62 186 THR A O 1
ATOM 1472 N N . LEU A 1 187 ? -15.844 -12.172 -0.945 1.00 92.50 187 LEU A N 1
ATOM 1473 C CA . LEU A 1 187 ? -16.630 -11.734 0.202 1.00 92.50 187 LEU A CA 1
ATOM 1474 C C . LEU A 1 187 ? -15.895 -12.068 1.499 1.00 92.50 187 LEU A C 1
ATOM 1476 O O . LEU A 1 187 ? -15.326 -13.148 1.632 1.00 92.50 187 LEU A O 1
ATOM 1480 N N . ILE A 1 188 ? -15.964 -11.161 2.468 1.00 91.06 188 ILE A N 1
ATOM 1481 C CA . ILE A 1 188 ? -15.486 -11.382 3.832 1.00 91.06 188 ILE A CA 1
ATOM 1482 C C . ILE A 1 188 ? -16.629 -11.208 4.824 1.00 91.06 188 ILE A C 1
ATOM 1484 O O . ILE A 1 188 ? -17.546 -10.416 4.597 1.00 91.06 188 ILE A O 1
ATOM 1488 N N . GLU A 1 189 ? -16.557 -11.936 5.933 1.00 87.12 189 GLU A N 1
ATOM 1489 C CA . GLU A 1 189 ? -17.470 -11.769 7.058 1.00 87.12 189 GLU A CA 1
ATOM 1490 C C . GLU A 1 189 ? -16.928 -10.698 7.999 1.00 87.12 189 GLU A C 1
ATOM 1492 O O . GLU A 1 189 ? -15.803 -10.795 8.494 1.00 87.12 189 GLU A O 1
ATOM 1497 N N . PHE A 1 190 ? -17.724 -9.658 8.223 1.00 83.56 190 PHE A N 1
ATOM 1498 C CA . PHE A 1 190 ? -17.344 -8.538 9.066 1.00 83.56 190 PHE A CA 1
ATOM 1499 C C . PHE A 1 190 ? -18.547 -8.001 9.840 1.00 83.56 190 PHE A C 1
ATOM 1501 O O . PHE A 1 190 ? -19.644 -7.880 9.294 1.00 83.56 190 PHE A O 1
ATOM 1508 N N . GLU A 1 191 ? -18.332 -7.681 11.114 1.00 74.88 191 GLU A N 1
ATOM 1509 C CA . GLU A 1 191 ? -19.313 -6.996 11.953 1.00 74.88 191 GLU A CA 1
ATOM 1510 C C . GLU A 1 191 ? -19.098 -5.473 11.817 1.00 74.88 191 GLU A C 1
ATOM 1512 O O . GLU A 1 191 ? -18.007 -4.985 12.141 1.00 74.88 191 GLU A O 1
ATOM 1517 N N . PRO A 1 192 ? -20.063 -4.734 11.235 1.00 61.12 192 PRO A N 1
ATOM 1518 C CA . PRO A 1 192 ? -19.941 -3.297 10.998 1.00 61.12 192 PRO A CA 1
ATOM 1519 C C . PRO A 1 192 ? -20.032 -2.441 12.267 1.00 61.12 192 PRO A C 1
ATOM 1521 O O . PRO A 1 192 ? -20.592 -2.883 13.285 1.00 61.12 192 PRO A O 1
#

Foldseek 3Di:
DDDDDDDPPPVVVVVVLVVVLVVVLVCVVVDDDDDDDPPADFFDKDFLVVLVVVLVVLVVLLVVLVVLLVVFVDDPVVDDRPDDSSVSVVVSSVSVSQNVQSVVQSVVLCVVVVVLVVLLVVLVVVLVVLVVQDQDAAWDDADPPGPDIDGDHRPQHPVNSVVVSVVSVVSNVVSVVVVVVSRRPDITTHRD

Secondary structure (DSSP, 8-state):
-------TTTTHHHHHHHHHHHHHHHHHHHPPPPP--TTPPPPEEEEHHHHHHHHHHHHHHHHHHHHHHHHHSS--TTPPPSS-HHHHHHHHHHHHHHHHHHHHHHHHHHTTTHHHHHHHHHHHHHHHHHTTS----EEEPPPTT--S-EEE--SS-HHHHHHHHHHHHHHHHHHHHHHHHHHHH-EEEE--

Sequence (192 aa):
MMNEKIDPNQETDSVSAATENSIWLSDALNRKPEPANPNESPKQKISLIRAFKERSRIIRQIDLINRQIREENSIIEGGLRSIDVRQSYAEYTRLCCKLITLKKAISGANCGIIGKLVELAEIKSICRQLKLIPVKDGRQEPGYDESEVKVMNAELKKAEIAAETEALQTRMDVLQDEIDEFNARTLIEFEP

Radius of gyration: 28.52 Å; chains: 1; bounding box: 63×49×85 Å